Protein 4ID2 (pdb70)

Sequence (266 aa):
GLQRQTSKSETDFKFKGKDYHSLVVSRTPDDNLPHVTNELGDTYVDNKIVLHLTRGNETVLNKTFTKNDFSSVVDANFLSKSILEGIVYDKTTPQGIVYAASVCYPQTDLYPLSITITADGKSIQKVDILEEDYGLQRQTSKSETDFKFKGKDYHSLVSRTPDDNLPHVTNELGDTYVDNKIVLHLTRGNETVLNKTFTKNDFSSVVDANFLSKSILEGIVYDKTTPQGIVYAASVCYPQTDLYPLSITITADGKSIQKVDILEEDY

Solvent-accessible surface area: 14891 Å² total

Foldseek 3Di:
DEDEDKDKDWDWDAAPRFIKIKIKIKDFDQPDDWAADPVGHTYTAIWMWIFMAGPPGTQDTDIHWLVVCCVPDPPVVSRQWHWDDWAFDQADPQAGKIWTKIGHPPDPDMTWMDGAHSNGDDIGRDDDDDDDD/DAAADKDKDWDWDAAPRFIKIKIKIKHFDQPDDWAADPVGGTHGAIWMWIFMAGPPGTQDTDIHWLVVCCVPDPPVVSRQWHWDDWAFDQADPQAGKIWTWIARPPDPGITWIDGAHSNGDDIGRDDDDDDDD

Structure (mmCIF, N/CA/C/O backbone):
data_4ID2
#
_entry.id   4ID2
#
_cell.length_a   67.254
_cell.length_b   74.421
_cell.length_c   71.206
_cell.angle_alpha   90.000
_cell.angle_beta   117.310
_cell.angle_gamma   90.000
#
_symmetry.space_group_name_H-M   'C 1 2 1'
#
loop_
_entity.id
_entity.type
_entity.pdbx_description
1 polymer 'Uncharacterized protein'
2 non-polymer 'SULFATE ION'
3 non-polymer 1,2-ETHANEDIOL
4 water water
#
loop_
_atom_site.group_PDB
_atom_site.id
_atom_site.type_symbol
_atom_site.label_atom_id
_atom_site.label_alt_id
_atom_site.label_comp_id
_atom_site.label_asym_id
_atom_site.label_entity_id
_atom_site.label_seq_id
_atom_site.pdbx_PDB_ins_code
_atom_site.Cartn_x
_atom_site.Cartn_y
_atom_site.Cartn_z
_atom_site.occupancy
_atom_site.B_iso_or_equiv
_atom_site.auth_seq_id
_atom_site.auth_comp_id
_atom_site.auth_asym_id
_atom_site.auth_atom_id
_atom_site.pdbx_PDB_model_num
ATOM 1 N N . GLY A 1 25 ? 31.806 8.737 11.699 1.00 96.19 42 GLY A N 1
ATOM 2 C CA . GLY A 1 25 ? 31.606 7.781 12.779 1.00 94.96 42 GLY A CA 1
ATOM 3 C C . GLY A 1 25 ? 30.221 7.159 12.810 1.00 95.49 42 GLY A C 1
ATOM 4 O O . GLY A 1 25 ? 29.424 7.338 11.882 1.00 93.46 42 GLY A O 1
ATOM 5 N N . LEU A 1 26 ? 29.922 6.437 13.906 1.00 90.57 43 LEU A N 1
ATOM 6 C CA . LEU A 1 26 ? 28.649 5.739 14.110 1.00 86.86 43 LEU A CA 1
ATOM 7 C C . LEU A 1 26 ? 27.604 6.675 14.765 1.00 87.17 43 LEU A C 1
ATOM 8 O O . LEU A 1 26 ? 27.614 6.867 15.982 1.00 86.43 43 LEU A O 1
ATOM 13 N N . GLN A 1 27 ? 26.706 7.252 13.942 1.00 81.16 44 GLN A N 1
ATOM 14 C CA . GLN A 1 27 ? 25.674 8.194 14.403 1.00 77.78 44 GLN A CA 1
ATOM 15 C C . GLN A 1 27 ? 24.507 7.488 15.090 1.00 77.61 44 GLN A C 1
ATOM 16 O O . GLN A 1 27 ? 24.074 6.432 14.636 1.00 77.33 44 GLN A O 1
ATOM 22 N N . ARG A 1 28 ? 23.964 8.101 16.153 1.00 70.73 45 ARG A N 1
ATOM 23 C CA . ARG A 1 28 ? 22.800 7.563 16.855 1.00 67.04 45 ARG A CA 1
ATOM 24 C C . ARG A 1 28 ? 21.878 8.684 17.339 1.00 66.56 45 ARG A C 1
ATOM 25 O O . ARG A 1 28 ? 22.322 9.801 17.610 1.00 66.28 45 ARG A O 1
ATOM 41 N N . GLN A 1 30 ? 18.914 10.546 19.812 1.00 59.87 47 GLN A N 1
ATOM 42 C CA . GLN A 1 30 ? 18.707 10.769 21.247 1.00 59.90 47 GLN A CA 1
ATOM 43 C C . GLN A 1 30 ? 17.563 9.886 21.764 1.00 61.96 47 GLN A C 1
ATOM 44 O O . GLN A 1 30 ? 16.699 9.485 20.982 1.00 59.90 47 GLN A O 1
ATOM 46 N N . THR A 1 31 ? 17.554 9.586 23.070 1.00 59.21 48 THR A N 1
ATOM 47 C CA . THR A 1 31 ? 16.490 8.779 23.670 1.00 58.30 48 THR A CA 1
ATOM 48 C C . THR A 1 31 ? 15.237 9.632 23.924 1.00 63.09 48 THR A C 1
ATOM 49 O O . THR A 1 31 ? 15.253 10.443 24.854 1.00 65.79 48 THR A O 1
ATOM 53 N N . SER A 1 32 ? 14.163 9.462 23.126 1.00 55.79 49 SER A N 1
ATOM 54 C CA . SER A 1 32 ? 12.904 10.193 23.355 1.00 53.39 49 SER A CA 1
ATOM 55 C C . SER A 1 32 ? 11.978 9.337 24.197 1.00 55.41 49 SER A C 1
ATOM 56 O O . SER A 1 32 ? 11.992 8.114 24.079 1.00 56.74 49 SER A O 1
ATOM 59 N N . LYS A 1 33 ? 11.170 9.978 25.040 1.00 49.67 50 LYS A N 1
ATOM 60 C CA . LYS A 1 33 ? 10.254 9.292 25.943 1.00 48.17 50 LYS A CA 1
ATOM 61 C C . LYS A 1 33 ? 9.020 10.164 26.203 1.00 49.22 50 LYS A C 1
ATOM 62 O O . LYS A 1 33 ? 9.153 11.384 26.269 1.00 49.49 50 LYS A O 1
ATOM 68 N N . SER A 1 34 ? 7.834 9.555 26.339 1.00 42.29 51 SER A N 1
ATOM 69 C CA . SER A 1 34 ? 6.621 10.308 26.679 1.00 41.16 51 SER A CA 1
ATOM 70 C C . SER A 1 34 ? 5.565 9.393 27.278 1.00 43.67 51 SER A C 1
ATOM 71 O O . SER A 1 34 ? 5.522 8.204 26.970 1.00 42.44 51 SER A O 1
ATOM 74 N N . GLU A 1 35 ? 4.757 9.961 28.174 1.00 40.57 52 GLU A N 1
ATOM 75 C CA . GLU A 1 35 ? 3.684 9.284 28.901 1.00 40.79 52 GLU A CA 1
ATOM 76 C C . GLU A 1 35 ? 2.383 9.998 28.540 1.00 42.41 52 GLU A C 1
ATOM 77 O O . GLU A 1 35 ? 2.326 11.216 28.667 1.00 41.79 52 GLU A O 1
ATOM 83 N N . THR A 1 36 ? 1.357 9.259 28.086 1.00 38.04 53 THR A N 1
ATOM 84 C CA . THR A 1 36 ? 0.072 9.836 27.690 1.00 38.13 53 THR A CA 1
ATOM 85 C C . THR A 1 36 ? -1.074 9.194 28.456 1.00 43.37 53 THR A C 1
ATOM 86 O O . THR A 1 36 ? -1.161 7.969 28.517 1.00 44.21 53 THR A O 1
ATOM 90 N N . ASP A 1 37 ? -1.961 10.022 29.004 1.00 40.16 54 ASP A N 1
ATOM 91 C CA . ASP A 1 37 ? -3.150 9.590 29.722 1.00 41.93 54 ASP A CA 1
ATOM 92 C C . ASP A 1 37 ? -4.374 9.963 28.900 1.00 45.42 54 ASP A C 1
ATOM 93 O O . ASP A 1 37 ? -4.489 11.107 28.448 1.00 43.85 54 ASP A O 1
ATOM 98 N N . PHE A 1 38 ? -5.272 8.996 28.684 1.00 41.55 55 PHE A N 1
ATOM 99 C CA . PHE A 1 38 ? -6.492 9.213 27.918 1.00 41.20 55 PHE A CA 1
ATOM 100 C C . PHE A 1 38 ? -7.562 8.214 28.334 1.00 47.93 55 PHE A C 1
ATOM 101 O O . PHE A 1 38 ? -7.264 7.237 29.027 1.00 48.21 55 PHE A O 1
ATOM 109 N N . LYS A 1 39 ? -8.798 8.455 27.893 1.00 45.99 56 LYS A N 1
ATOM 110 C CA . LYS A 1 39 ? -9.939 7.581 28.159 1.00 47.93 56 LYS A CA 1
ATOM 111 C C . LYS A 1 39 ? -10.340 6.864 26.881 1.00 52.61 56 LYS A C 1
ATOM 112 O O . LYS A 1 39 ? -10.260 7.448 25.799 1.00 52.08 56 LYS A O 1
ATOM 118 N N . PHE A 1 40 ? -10.763 5.607 26.997 1.00 50.30 57 PHE A N 1
ATOM 119 C CA . PHE A 1 40 ? -11.263 4.832 25.861 1.00 50.55 57 PHE A CA 1
ATOM 120 C C . PHE A 1 40 ? -12.391 3.933 26.356 1.00 56.98 57 PHE A C 1
ATOM 121 O O . PHE A 1 40 ? -12.202 3.193 27.325 1.00 57.20 57 PHE A O 1
ATOM 129 N N . LYS A 1 41 ? -13.590 4.066 25.749 1.00 54.85 58 LYS A N 1
ATOM 130 C CA . LYS A 1 41 ? -14.796 3.344 26.161 1.00 57.10 58 LYS A CA 1
ATOM 131 C C . LYS A 1 41 ? -15.066 3.595 27.666 1.00 63.88 58 LYS A C 1
ATOM 132 O O . LYS A 1 41 ? -15.483 2.692 28.393 1.00 65.76 58 LYS A O 1
ATOM 138 N N . GLY A 1 42 ? -14.802 4.827 28.107 1.00 60.45 59 GLY A N 1
ATOM 139 C CA . GLY A 1 42 ? -15.013 5.250 29.484 1.00 61.95 59 GLY A CA 1
ATOM 140 C C . GLY A 1 42 ? -14.028 4.770 30.536 1.00 65.61 59 GLY A C 1
ATOM 141 O O . GLY A 1 42 ? -14.242 5.045 31.720 1.00 66.95 59 GLY A O 1
ATOM 142 N N . LYS A 1 43 ? -12.941 4.070 30.144 1.00 60.25 60 LYS A N 1
ATOM 143 C CA . LYS A 1 43 ? -11.926 3.588 31.088 1.00 59.68 60 LYS A CA 1
ATOM 144 C C . LYS A 1 43 ? -10.631 4.373 30.890 1.00 59.33 60 LYS A C 1
ATOM 145 O O . LYS A 1 43 ? -10.295 4.700 29.759 1.00 56.37 60 LYS A O 1
ATOM 151 N N . ASP A 1 44 ? -9.917 4.680 31.987 1.00 55.71 61 ASP A N 1
ATOM 152 C CA . ASP A 1 44 ? -8.660 5.439 31.964 1.00 53.45 61 ASP A CA 1
ATOM 153 C C . ASP A 1 44 ? -7.464 4.569 31.566 1.00 55.18 61 ASP A C 1
ATOM 154 O O . ASP A 1 44 ? -7.251 3.514 32.172 1.00 55.78 61 ASP A O 1
ATOM 159 N N . TYR A 1 45 ? -6.669 5.024 30.577 1.00 48.59 62 TYR A N 1
ATOM 160 C CA . TYR A 1 45 ? -5.460 4.333 30.106 1.00 46.27 62 TYR A CA 1
ATOM 161 C C . TYR A 1 45 ? -4.228 5.178 30.344 1.00 50.26 62 TYR A C 1
ATOM 162 O O . TYR A 1 45 ? -4.319 6.396 30.273 1.00 49.68 62 TYR A O 1
ATOM 171 N N . HIS A 1 46 ? -3.077 4.535 30.566 1.00 47.64 63 HIS A N 1
ATOM 172 C CA . HIS A 1 46 ? -1.763 5.179 30.694 1.00 47.58 63 HIS A CA 1
ATOM 173 C C . HIS A 1 46 ? -0.885 4.569 29.621 1.00 47.06 63 HIS A C 1
ATOM 174 O O . HIS A 1 46 ? -0.824 3.347 29.535 1.00 46.03 63 HIS A O 1
ATOM 181 N N . SER A 1 47 ? -0.256 5.387 28.770 1.00 41.08 64 SER A N 1
ATOM 182 C CA . SER A 1 47 ? 0.574 4.888 27.678 1.00 38.97 64 SER A CA 1
ATOM 183 C C . SER A 1 47 ? 1.971 5.442 27.789 1.00 43.60 64 SER A C 1
ATOM 184 O O . SER A 1 47 ? 2.144 6.649 27.664 1.00 44.18 64 SER A O 1
ATOM 187 N N . LEU A 1 48 ? 2.967 4.584 28.021 1.00 40.23 65 LEU A N 1
ATOM 188 C CA . LEU A 1 48 ? 4.364 5.005 28.102 1.00 40.30 65 LEU A CA 1
ATOM 189 C C . LEU A 1 48 ? 5.075 4.513 26.854 1.00 43.08 65 LEU A C 1
ATOM 190 O O . LEU A 1 48 ? 4.981 3.321 26.543 1.00 42.69 65 LEU A O 1
ATOM 195 N N . VAL A 1 49 ? 5.763 5.421 26.135 1.00 38.20 66 VAL A N 1
ATOM 196 C CA A VAL A 1 49 ? 6.518 5.071 24.935 0.50 37.10 66 VAL A CA 1
ATOM 197 C CA B VAL A 1 49 ? 6.518 5.085 24.924 0.50 37.00 66 VAL A CA 1
ATOM 198 C C . VAL A 1 49 ? 7.962 5.508 25.140 1.00 41.31 66 VAL A C 1
ATOM 199 O O . VAL A 1 49 ? 8.198 6.632 25.563 1.00 40.63 66 VAL A O 1
ATOM 206 N N . SER A 1 50 ? 8.927 4.607 24.875 1.00 38.99 67 SER A N 1
ATOM 207 C CA . SER A 1 50 ? 10.350 4.891 25.060 1.00 40.00 67 SER A CA 1
ATOM 208 C C . SER A 1 50 ? 11.148 4.478 23.852 1.00 44.18 67 SER A C 1
ATOM 209 O O . SER A 1 50 ? 11.202 3.288 23.552 1.00 43.68 67 SER A O 1
ATOM 212 N N . ARG A 1 51 ? 11.796 5.445 23.174 1.00 40.69 68 ARG A N 1
ATOM 213 C CA . ARG A 1 51 ? 12.663 5.151 22.041 1.00 40.19 68 ARG A CA 1
ATOM 214 C C . ARG A 1 51 ? 14.099 5.160 22.511 1.00 46.36 68 ARG A C 1
ATOM 215 O O . ARG A 1 51 ? 14.506 6.083 23.212 1.00 46.96 68 ARG A O 1
ATOM 223 N N . THR A 1 52 ? 14.858 4.126 22.161 1.00 44.28 69 THR A N 1
ATOM 224 C CA . THR A 1 52 ? 16.273 4.053 22.489 1.00 46.13 69 THR A CA 1
ATOM 225 C C . THR A 1 52 ? 17.009 3.460 21.308 1.00 52.29 69 THR A C 1
ATOM 226 O O . THR A 1 52 ? 16.415 2.678 20.553 1.00 50.88 69 THR A O 1
ATOM 230 N N . PRO A 1 53 ? 18.299 3.795 21.121 1.00 51.52 70 PRO A N 1
ATOM 231 C CA . PRO A 1 53 ? 19.056 3.145 20.046 1.00 52.82 70 PRO A CA 1
ATOM 232 C C . PRO A 1 53 ? 19.211 1.658 20.344 1.00 58.10 70 PRO A C 1
ATOM 233 O O . PRO A 1 53 ? 19.403 1.283 21.506 1.00 58.85 70 PRO A O 1
ATOM 237 N N . ASP A 1 54 ? 19.097 0.816 19.312 1.00 54.71 71 ASP A N 1
ATOM 238 C CA . ASP A 1 54 ? 19.272 -0.620 19.459 1.00 56.02 71 ASP A CA 1
ATOM 239 C C . ASP A 1 54 ? 20.520 -1.014 18.676 1.00 61.40 71 ASP A C 1
ATOM 240 O O . ASP A 1 54 ? 20.517 -1.046 17.442 1.00 59.45 71 ASP A O 1
ATOM 245 N N . ASP A 1 55 ? 21.601 -1.295 19.415 1.00 61.78 72 ASP A N 1
ATOM 246 C CA . ASP A 1 55 ? 22.890 -1.683 18.836 1.00 64.55 72 ASP A CA 1
ATOM 247 C C . ASP A 1 55 ? 22.854 -3.096 18.227 1.00 67.24 72 ASP A C 1
ATOM 248 O O . ASP A 1 55 ? 23.719 -3.421 17.417 1.00 68.69 72 ASP A O 1
ATOM 253 N N . ASN A 1 56 ? 21.858 -3.923 18.600 1.00 61.83 73 ASN A N 1
ATOM 254 C CA . ASN A 1 56 ? 21.718 -5.290 18.091 1.00 62.57 73 ASN A CA 1
ATOM 255 C C . ASN A 1 56 ? 21.045 -5.330 16.714 1.00 63.90 73 ASN A C 1
ATOM 256 O O . ASN A 1 56 ? 21.160 -6.341 16.027 1.00 64.92 73 ASN A O 1
ATOM 261 N N . LEU A 1 57 ? 20.368 -4.250 16.299 1.00 57.68 74 LEU A N 1
ATOM 262 C CA . LEU A 1 57 ? 19.719 -4.199 14.984 1.00 57.00 74 LEU A CA 1
ATOM 263 C C . LEU A 1 57 ? 20.727 -3.898 13.871 1.00 62.54 74 LEU A C 1
ATOM 264 O O . LEU A 1 57 ? 21.752 -3.261 14.141 1.00 62.95 74 LEU A O 1
ATOM 269 N N . PRO A 1 58 ? 20.429 -4.267 12.602 1.00 59.66 75 PRO A N 1
ATOM 270 C CA . PRO A 1 58 ? 21.354 -3.909 11.509 1.00 62.00 75 PRO A CA 1
ATOM 271 C C . PRO A 1 58 ? 21.447 -2.393 11.320 1.00 66.12 75 PRO A C 1
ATOM 272 O O . PRO A 1 58 ? 20.437 -1.690 11.423 1.00 62.98 75 PRO A O 1
ATOM 276 N N . HIS A 1 59 ? 22.658 -1.892 11.054 1.00 65.74 76 HIS A N 1
ATOM 277 C CA . HIS A 1 59 ? 22.871 -0.465 10.840 1.00 65.59 76 HIS A CA 1
ATOM 278 C C . HIS A 1 59 ? 22.309 -0.054 9.489 1.00 70.77 76 HIS A C 1
ATOM 279 O O . HIS A 1 59 ? 22.169 -0.887 8.589 1.00 71.41 76 HIS A O 1
ATOM 286 N N . VAL A 1 60 ? 22.008 1.241 9.352 1.00 67.68 77 VAL A N 1
ATOM 287 C CA . VAL A 1 60 ? 21.470 1.836 8.132 1.00 67.73 77 VAL A CA 1
ATOM 288 C C . VAL A 1 60 ? 22.522 2.779 7.569 1.00 75.35 77 VAL A C 1
ATOM 289 O O . VAL A 1 60 ? 22.952 3.695 8.266 1.00 73.46 77 VAL A O 1
ATOM 293 N N . THR A 1 61 ? 22.954 2.535 6.325 1.00 77.42 78 THR A N 1
ATOM 294 C CA . THR A 1 61 ? 23.966 3.345 5.652 1.00 81.25 78 THR A CA 1
ATOM 295 C C . THR A 1 61 ? 23.254 4.133 4.535 1.00 87.79 78 THR A C 1
ATOM 296 O O . THR A 1 61 ? 22.495 3.551 3.757 1.00 87.69 78 THR A O 1
ATOM 300 N N . ASN A 1 62 ? 23.452 5.465 4.505 1.00 85.85 79 ASN A N 1
ATOM 301 C CA . ASN A 1 62 ? 22.827 6.344 3.506 1.00 86.10 79 ASN A CA 1
ATOM 302 C C . ASN A 1 62 ? 23.735 6.467 2.261 1.00 94.64 79 ASN A C 1
ATOM 303 O O . ASN A 1 62 ? 24.793 5.832 2.206 1.00 96.62 79 ASN A O 1
ATOM 308 N N . GLU A 1 63 ? 23.301 7.254 1.255 1.00 92.42 80 GLU A N 1
ATOM 309 C CA . GLU A 1 63 ? 24.064 7.457 0.012 1.00 96.19 80 GLU A CA 1
ATOM 310 C C . GLU A 1 63 ? 25.411 8.154 0.276 1.00 102.83 80 GLU A C 1
ATOM 311 O O . G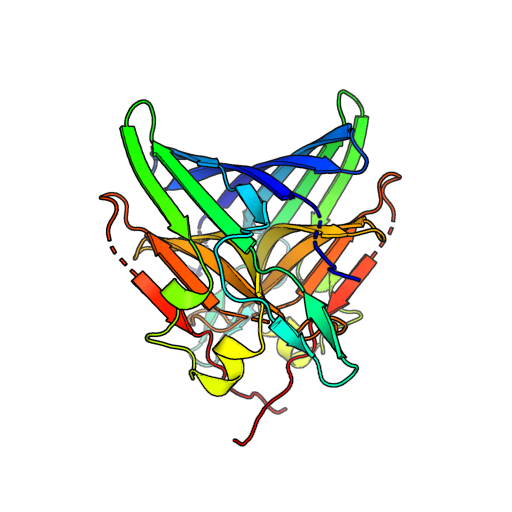LU A 1 63 ? 26.394 7.839 -0.395 1.00 106.24 80 GLU A O 1
ATOM 313 N N . LEU A 1 64 ? 25.456 9.084 1.255 1.00 97.47 81 LEU A N 1
ATOM 314 C CA . LEU A 1 64 ? 26.681 9.821 1.611 1.00 99.24 81 LEU A CA 1
ATOM 315 C C . LEU A 1 64 ? 27.781 8.913 2.205 1.00 103.83 81 LEU A C 1
ATOM 316 O O . LEU A 1 64 ? 28.964 9.194 2.007 1.00 106.57 81 LEU A O 1
ATOM 318 N N . GLY A 1 65 ? 27.385 7.856 2.919 1.00 97.55 82 GLY A N 1
ATOM 319 C CA . GLY A 1 65 ? 28.304 6.914 3.552 1.00 98.30 82 GLY A CA 1
ATOM 320 C C . GLY A 1 65 ? 28.276 6.912 5.072 1.00 98.36 82 GLY A C 1
ATOM 321 O O . GLY A 1 65 ? 29.008 6.132 5.687 1.00 99.07 82 GLY A O 1
ATOM 322 N N . ASP A 1 66 ? 27.440 7.776 5.700 1.00 90.56 83 ASP A N 1
ATOM 323 C CA . ASP A 1 66 ? 27.325 7.840 7.162 1.00 87.74 83 ASP A CA 1
ATOM 324 C C . ASP A 1 66 ? 26.460 6.687 7.668 1.00 86.93 83 ASP A C 1
ATOM 325 O O . ASP A 1 66 ? 25.329 6.533 7.207 1.00 84.81 83 ASP A O 1
ATOM 330 N N . THR A 1 67 ? 26.979 5.886 8.614 1.00 81.84 84 THR A N 1
ATOM 331 C CA . THR A 1 67 ? 26.250 4.749 9.176 1.00 78.90 84 THR A CA 1
ATOM 332 C C . THR A 1 67 ? 25.450 5.190 10.409 1.00 76.73 84 THR A C 1
ATOM 333 O O . THR A 1 67 ? 26.001 5.831 11.302 1.00 76.51 84 THR A O 1
ATOM 337 N N . TYR A 1 68 ? 24.157 4.837 10.451 1.00 68.37 85 TYR A N 1
ATOM 338 C CA . TYR A 1 68 ? 23.254 5.172 11.551 1.00 64.43 85 TYR A CA 1
ATOM 339 C C . TYR A 1 68 ? 22.782 3.909 12.270 1.00 65.94 85 TYR A C 1
ATOM 340 O O . TYR A 1 68 ? 22.441 2.930 11.605 1.00 65.64 85 TYR A O 1
ATOM 349 N N . VAL A 1 69 ? 22.746 3.927 13.618 1.00 60.42 86 VAL A N 1
ATOM 350 C CA . VAL A 1 69 ? 22.221 2.800 14.397 1.00 58.89 86 VAL A CA 1
ATOM 351 C C . VAL A 1 69 ? 20.691 2.973 14.458 1.00 57.64 86 VAL A C 1
ATOM 352 O O . VAL A 1 69 ? 20.195 4.096 14.629 1.00 55.22 86 VAL A O 1
ATOM 356 N N . ASP A 1 70 ? 19.951 1.874 14.270 1.00 51.40 87 ASP A N 1
ATOM 357 C CA . ASP A 1 70 ? 18.489 1.900 14.270 1.00 47.33 87 ASP A CA 1
ATOM 358 C C . ASP A 1 70 ? 17.956 1.902 15.715 1.00 48.69 87 ASP A C 1
ATOM 359 O O . ASP A 1 70 ? 18.717 1.655 16.657 1.00 48.78 87 ASP A O 1
ATOM 364 N N . ASN A 1 71 ? 16.654 2.193 15.888 1.00 42.15 88 ASN A N 1
ATOM 365 C CA . ASN A 1 71 ? 16.036 2.266 17.209 1.00 40.63 88 ASN A CA 1
ATOM 366 C C . ASN A 1 71 ? 15.004 1.186 17.461 1.00 42.34 88 ASN A C 1
ATOM 367 O O . ASN A 1 71 ? 14.436 0.619 16.528 1.00 41.76 88 ASN A O 1
ATOM 372 N N . LYS A 1 72 ? 14.728 0.961 18.751 1.00 37.88 89 LYS A N 1
ATOM 373 C CA . LYS A 1 72 ? 13.639 0.122 19.235 1.00 37.15 89 LYS A CA 1
ATOM 374 C C . LYS A 1 72 ? 12.702 1.052 19.992 1.00 42.40 89 LYS A C 1
ATOM 375 O O . LYS A 1 72 ? 13.172 2.048 20.548 1.00 41.03 89 LYS A O 1
ATOM 381 N N . ILE A 1 73 ? 11.394 0.759 20.008 1.00 39.28 90 ILE A N 1
ATOM 382 C CA . ILE A 1 73 ? 10.435 1.572 20.742 1.00 38.32 90 ILE A CA 1
ATOM 383 C C . ILE A 1 73 ? 9.623 0.662 21.642 1.00 41.54 90 ILE A C 1
ATOM 384 O O . ILE A 1 73 ? 8.897 -0.182 21.134 1.00 40.47 90 ILE A O 1
ATOM 389 N N . VAL A 1 74 ? 9.719 0.838 22.967 1.00 39.02 91 VAL A N 1
ATOM 390 C CA . VAL A 1 74 ? 8.923 0.054 23.906 1.00 39.15 91 VAL A CA 1
ATOM 391 C C . VAL A 1 74 ? 7.622 0.815 24.142 1.00 44.44 91 VAL A C 1
ATOM 392 O O . VAL A 1 74 ? 7.673 1.952 24.597 1.00 43.18 91 VAL A O 1
ATOM 396 N N . LEU A 1 75 ? 6.473 0.199 23.831 1.00 41.65 92 LEU A N 1
ATOM 397 C CA . LEU A 1 75 ? 5.154 0.778 24.063 1.00 40.81 92 LEU A CA 1
ATOM 398 C C . LEU A 1 75 ? 4.512 -0.012 25.197 1.00 43.41 92 LEU A C 1
ATOM 399 O O . LEU A 1 75 ? 4.254 -1.196 25.029 1.00 42.49 92 LEU A O 1
ATOM 404 N N . HIS A 1 76 ? 4.332 0.618 26.376 1.00 40.71 93 HIS A N 1
ATOM 405 C CA . HIS A 1 76 ? 3.697 -0.007 27.540 1.00 41.23 93 HIS A CA 1
ATOM 406 C C . HIS A 1 76 ? 2.340 0.662 27.791 1.00 42.29 93 HIS A C 1
ATOM 407 O O . HIS A 1 76 ? 2.279 1.783 28.298 1.00 41.72 93 HIS A O 1
ATOM 414 N N . LEU A 1 77 ? 1.259 -0.023 27.406 1.00 37.46 94 LEU A N 1
ATOM 415 C CA . LEU A 1 77 ? -0.112 0.460 27.572 1.00 36.85 94 LEU A CA 1
ATOM 416 C C . LEU A 1 77 ? -0.762 -0.235 28.761 1.00 40.98 94 LEU A C 1
ATOM 417 O O . LEU A 1 77 ? -0.788 -1.460 28.790 1.00 39.77 94 LEU A O 1
ATOM 422 N N . THR A 1 78 ? -1.305 0.533 29.725 1.00 39.24 95 THR A N 1
ATOM 423 C CA . THR A 1 78 ? -1.954 -0.044 30.906 1.00 41.31 95 THR A CA 1
ATOM 424 C C . THR A 1 78 ? -3.331 0.562 31.124 1.00 46.02 95 THR A C 1
ATOM 425 O O . THR A 1 78 ? -3.592 1.669 30.677 1.00 45.04 95 THR A O 1
ATOM 429 N N . ARG A 1 79 ? -4.212 -0.185 31.801 1.00 43.90 96 ARG A N 1
ATOM 430 C CA . ARG A 1 79 ? -5.559 0.248 32.172 1.00 44.94 96 ARG A CA 1
ATOM 431 C C . ARG A 1 79 ? -5.717 -0.146 33.630 1.00 52.93 96 ARG A C 1
ATOM 432 O O . ARG A 1 79 ? -6.016 -1.306 33.922 1.00 54.78 96 ARG A O 1
ATOM 440 N N . GLY A 1 80 ? -5.401 0.781 34.531 1.00 50.24 97 GLY A N 1
ATOM 441 C CA . GLY A 1 80 ? -5.398 0.512 35.961 1.00 52.69 97 GLY A CA 1
ATOM 442 C C . GLY A 1 80 ? -4.218 -0.382 36.299 1.00 57.16 97 GLY A C 1
ATOM 443 O O . GLY A 1 80 ? -3.106 -0.139 35.826 1.00 55.86 97 GLY A O 1
ATOM 444 N N . ASN A 1 81 ? -4.454 -1.457 37.053 1.00 56.23 98 ASN A N 1
ATOM 445 C CA . ASN A 1 81 ? -3.399 -2.416 37.395 1.00 56.89 98 ASN A CA 1
ATOM 446 C C . ASN A 1 81 ? -3.050 -3.350 36.218 1.00 59.86 98 ASN A C 1
ATOM 447 O O . ASN A 1 81 ? -1.991 -3.979 36.254 1.00 59.65 98 ASN A O 1
ATOM 452 N N . GLU A 1 82 ? -3.933 -3.466 35.200 1.00 54.96 99 GLU A N 1
ATOM 453 C CA . GLU A 1 82 ? -3.721 -4.376 34.073 1.00 53.29 99 GLU A CA 1
ATOM 454 C C . GLU A 1 82 ? -2.842 -3.787 32.997 1.00 53.04 99 GLU A C 1
ATOM 455 O O . GLU A 1 82 ? -2.953 -2.603 32.698 1.00 51.25 99 GLU A O 1
ATOM 461 N N . THR A 1 83 ? -2.027 -4.633 32.355 1.00 48.72 100 THR A N 1
ATOM 462 C CA . THR A 1 83 ? -1.193 -4.232 31.225 1.00 45.99 100 THR A CA 1
ATOM 463 C C . THR A 1 83 ? -1.890 -4.762 29.970 1.00 49.02 100 THR A C 1
ATOM 464 O O . THR A 1 83 ? -1.994 -5.974 29.785 1.00 48.53 100 THR A O 1
ATOM 468 N N . VAL A 1 84 ? -2.396 -3.853 29.132 1.00 44.82 101 VAL A N 1
ATOM 469 C CA . VAL A 1 84 ? -3.106 -4.206 27.900 1.00 44.48 101 VAL A CA 1
ATOM 470 C C . VAL A 1 84 ? -2.089 -4.660 26.850 1.00 47.60 101 VAL A C 1
ATOM 471 O O . VAL A 1 84 ? -2.323 -5.654 26.161 1.00 47.34 101 VAL A O 1
ATOM 475 N N . LEU A 1 85 ? -0.963 -3.948 26.748 1.00 44.06 102 LEU A N 1
ATOM 476 C CA . LEU A 1 85 ? 0.097 -4.277 25.802 1.00 44.00 102 LEU A CA 1
ATOM 477 C C . LEU A 1 85 ? 1.455 -3.789 26.300 1.00 46.24 102 LEU A C 1
ATOM 478 O O . LEU A 1 85 ? 1.558 -2.666 26.782 1.00 46.22 102 LEU A O 1
ATOM 483 N N . ASN A 1 86 ? 2.486 -4.627 26.170 1.00 42.72 103 ASN A N 1
ATOM 484 C CA . ASN A 1 86 ? 3.865 -4.298 26.520 1.00 43.07 103 ASN A CA 1
ATOM 485 C C . ASN A 1 86 ? 4.755 -4.909 25.446 1.00 48.92 103 ASN A C 1
ATOM 486 O O . ASN A 1 86 ? 5.196 -6.047 25.586 1.00 50.54 103 ASN A O 1
ATOM 491 N N . LYS A 1 87 ? 4.948 -4.182 24.334 1.00 44.88 104 LYS A N 1
ATOM 492 C CA . LYS A 1 87 ? 5.710 -4.674 23.187 1.00 44.51 104 LYS A CA 1
ATOM 493 C C . LYS A 1 87 ? 6.925 -3.823 22.864 1.00 45.77 104 LYS A C 1
ATOM 494 O O . LYS A 1 87 ? 6.843 -2.599 22.906 1.00 43.27 104 LYS A O 1
ATOM 500 N N . THR A 1 88 ? 8.026 -4.480 22.465 1.00 42.25 105 THR A N 1
ATOM 501 C CA . THR A 1 88 ? 9.213 -3.818 21.948 1.00 41.82 105 THR A CA 1
ATOM 502 C C . THR A 1 88 ? 9.015 -3.752 20.442 1.00 45.76 105 THR A C 1
ATOM 503 O O . THR A 1 88 ? 8.888 -4.794 19.796 1.00 46.06 105 THR A O 1
ATOM 507 N N . PHE A 1 89 ? 8.935 -2.539 19.893 1.00 41.69 106 PHE A N 1
ATOM 508 C CA . PHE A 1 89 ? 8.742 -2.335 18.465 1.00 41.16 106 PHE A CA 1
ATOM 509 C C . PHE A 1 89 ? 10.049 -2.036 17.748 1.00 46.89 106 PHE A C 1
ATOM 510 O O . PHE A 1 89 ? 10.913 -1.355 18.292 1.00 47.08 106 PHE A O 1
ATOM 518 N N . THR A 1 90 ? 10.155 -2.496 16.501 1.00 44.36 107 THR A N 1
ATOM 519 C CA . THR A 1 90 ? 11.252 -2.179 15.578 1.00 44.55 107 THR A CA 1
ATOM 520 C C . THR A 1 90 ? 10.616 -1.944 14.216 1.00 46.78 107 THR A C 1
ATOM 521 O O . THR A 1 90 ? 9.463 -2.324 14.017 1.00 44.59 107 THR A O 1
ATOM 525 N N . LYS A 1 91 ? 11.352 -1.363 13.265 1.00 44.43 108 LYS A N 1
ATOM 526 C CA . LYS A 1 91 ? 10.816 -1.151 11.913 1.00 44.71 108 LYS A CA 1
ATOM 527 C C . LYS A 1 91 ? 10.369 -2.489 11.258 1.00 50.15 108 LYS A C 1
ATOM 528 O O . LYS A 1 91 ? 9.463 -2.483 10.427 1.00 49.93 108 LYS A O 1
ATOM 534 N N . ASN A 1 92 ? 10.951 -3.630 11.685 1.00 48.00 109 ASN A N 1
ATOM 535 C CA . ASN A 1 92 ? 10.615 -4.955 11.152 1.00 49.18 109 ASN A CA 1
ATOM 536 C C . ASN A 1 92 ? 9.180 -5.383 11.506 1.00 52.11 109 ASN A C 1
ATOM 537 O O . ASN A 1 92 ? 8.619 -6.202 10.783 1.00 52.37 109 ASN A O 1
ATOM 542 N N . ASP A 1 93 ? 8.551 -4.773 12.537 1.00 48.28 110 ASP A N 1
ATOM 543 C CA . ASP A 1 93 ? 7.135 -5.023 12.865 1.00 47.99 110 ASP A CA 1
ATOM 544 C C . ASP A 1 93 ? 6.182 -4.532 11.764 1.00 51.16 110 ASP A C 1
ATOM 545 O O . ASP A 1 93 ? 5.006 -4.882 11.797 1.00 51.19 110 ASP A O 1
ATOM 550 N N . PHE A 1 94 ? 6.674 -3.699 10.826 1.00 48.14 111 PHE A N 1
ATOM 551 C CA . PHE A 1 94 ? 5.913 -3.162 9.703 1.00 48.11 111 PHE A CA 1
ATOM 552 C C . PHE A 1 94 ? 6.326 -3.830 8.374 1.00 53.54 111 PHE A C 1
ATOM 553 O O . PHE A 1 94 ? 5.955 -3.336 7.316 1.00 53.47 111 PHE A O 1
ATOM 561 N N . SER A 1 95 ? 7.057 -4.966 8.423 1.00 53.15 112 SER A N 1
ATOM 562 C CA . SER A 1 95 ? 7.510 -5.691 7.229 1.00 55.68 112 SER A CA 1
ATOM 563 C C . SER A 1 95 ? 6.342 -6.226 6.387 1.00 62.38 112 SER A C 1
ATOM 564 O O . SER A 1 95 ? 6.506 -6.399 5.179 1.00 64.25 112 SER A O 1
ATOM 567 N N . SER A 1 96 ? 5.178 -6.478 7.009 1.00 58.74 113 SER A N 1
ATOM 568 C CA . SER A 1 96 ? 3.996 -6.963 6.301 1.00 60.29 113 SER A CA 1
ATOM 569 C C . SER A 1 96 ? 3.331 -5.877 5.435 1.00 64.45 113 SER A C 1
ATOM 570 O O . SER A 1 96 ? 2.573 -6.241 4.541 1.00 66.11 113 SER A O 1
ATOM 573 N N . VAL A 1 97 ? 3.576 -4.570 5.696 1.00 59.36 114 VAL A N 1
ATOM 574 C CA . VAL A 1 97 ? 2.936 -3.485 4.931 1.00 59.03 114 VAL A CA 1
ATOM 575 C C . VAL A 1 97 ? 3.947 -2.448 4.346 1.00 62.57 114 VAL A C 1
ATOM 576 O O . VAL A 1 97 ? 3.500 -1.433 3.823 1.00 62.22 114 VAL A O 1
ATOM 580 N N . VAL A 1 98 ? 5.274 -2.703 4.401 1.00 59.56 115 VAL A N 1
ATOM 581 C CA . VAL A 1 98 ? 6.302 -1.807 3.840 1.00 59.69 115 VAL A CA 1
ATOM 582 C C . VAL A 1 98 ? 7.291 -2.667 3.058 1.00 67.43 115 VAL A C 1
ATOM 583 O O . VAL A 1 98 ? 7.733 -3.694 3.578 1.00 67.29 115 VAL A O 1
ATOM 587 N N . ASP A 1 99 ? 7.639 -2.265 1.819 1.00 67.40 116 ASP A N 1
ATOM 588 C CA . ASP A 1 99 ? 8.560 -3.059 0.991 1.00 70.82 116 ASP A CA 1
ATOM 589 C C . ASP A 1 99 ? 9.971 -3.074 1.598 1.00 74.95 116 ASP A C 1
ATOM 590 O O . ASP A 1 99 ? 10.424 -2.063 2.131 1.00 73.30 116 ASP A O 1
ATOM 595 N N . ALA A 1 100 ? 10.633 -4.243 1.554 1.00 73.70 117 ALA A N 1
ATOM 596 C CA . ALA A 1 100 ? 11.961 -4.472 2.139 1.00 74.07 117 ALA A CA 1
ATOM 597 C C . ALA A 1 100 ? 13.017 -3.454 1.702 1.00 78.80 117 ALA A C 1
ATOM 598 O O . ALA A 1 100 ? 13.875 -3.104 2.513 1.00 77.73 117 ALA A O 1
ATOM 600 N N . ASN A 1 101 ? 12.965 -2.987 0.436 1.00 77.21 118 ASN A N 1
ATOM 601 C CA . ASN A 1 101 ? 13.939 -2.014 -0.085 1.00 78.02 118 ASN A CA 1
ATOM 602 C C . ASN A 1 101 ? 13.885 -0.717 0.727 1.00 78.44 118 ASN A C 1
ATOM 603 O O . ASN A 1 101 ? 14.907 -0.308 1.283 1.00 77.95 118 ASN A O 1
ATOM 605 N N . PHE A 1 102 ? 12.680 -0.126 0.854 1.00 71.78 119 PHE A N 1
ATOM 606 C CA . PHE A 1 102 ? 12.472 1.108 1.615 1.00 68.43 119 PHE A CA 1
ATOM 607 C C . PHE A 1 102 ? 12.682 0.883 3.113 1.00 69.39 119 PHE A C 1
ATOM 608 O O . PHE A 1 102 ? 13.229 1.751 3.793 1.00 68.36 119 PHE A O 1
ATOM 610 N N . LEU A 1 103 ? 12.256 -0.280 3.623 1.00 64.22 120 LEU A N 1
ATOM 611 C CA . LEU A 1 103 ? 12.365 -0.591 5.046 1.00 61.96 120 LEU A CA 1
ATOM 612 C C . LEU A 1 103 ? 13.825 -0.765 5.483 1.00 66.76 120 LEU A C 1
ATOM 613 O O . LEU A 1 103 ? 14.195 -0.250 6.536 1.00 64.68 120 LEU A O 1
ATOM 618 N N . SER A 1 104 ? 14.663 -1.436 4.669 1.00 65.51 121 SER A N 1
ATOM 619 C CA . SER A 1 104 ? 16.083 -1.631 4.995 1.00 66.42 121 SER A CA 1
ATOM 620 C C . SER A 1 104 ? 16.855 -0.295 5.055 1.00 69.64 121 SER A C 1
ATOM 621 O O . SER A 1 104 ? 17.724 -0.144 5.910 1.00 69.18 121 SER A O 1
ATOM 624 N N . LYS A 1 105 ? 16.517 0.675 4.176 1.00 65.71 122 LYS A N 1
ATOM 625 C CA . LYS A 1 105 ? 17.178 1.989 4.133 1.00 65.30 122 LYS A CA 1
ATOM 626 C C . LYS A 1 105 ? 16.620 3.011 5.167 1.00 65.02 122 LYS A C 1
ATOM 627 O O . LYS A 1 105 ? 17.135 4.129 5.214 1.00 64.48 122 LYS A O 1
ATOM 633 N N . SER A 1 106 ? 15.594 2.659 5.982 1.00 58.67 123 SER A N 1
ATOM 634 C CA . SER A 1 106 ? 14.969 3.590 6.942 1.00 55.79 123 SER A CA 1
ATOM 635 C C . SER A 1 106 ? 15.251 3.226 8.407 1.00 58.48 123 SER A C 1
ATOM 636 O O . SER A 1 106 ? 15.710 2.123 8.674 1.00 58.73 123 SER A O 1
ATOM 639 N N . ILE A 1 107 ? 14.934 4.140 9.355 1.00 53.50 124 ILE A N 1
ATOM 640 C CA . ILE A 1 107 ? 15.099 3.882 10.794 1.00 52.60 124 ILE A CA 1
ATOM 641 C C . ILE A 1 107 ? 13.790 4.185 11.533 1.00 52.78 124 ILE A C 1
ATOM 642 O O . ILE A 1 107 ? 13.111 5.151 11.186 1.00 51.00 124 ILE A O 1
ATOM 647 N N . LEU A 1 108 ? 13.442 3.369 12.559 1.00 47.98 125 LEU A N 1
ATOM 648 C CA . LEU A 1 108 ? 12.231 3.595 13.348 1.00 45.57 125 LEU A CA 1
ATOM 649 C C . LEU A 1 108 ? 12.390 4.921 14.078 1.00 49.31 125 LEU A C 1
ATOM 650 O O . LEU A 1 108 ? 13.333 5.086 14.845 1.00 50.88 125 LEU A O 1
ATOM 655 N N . GLU A 1 109 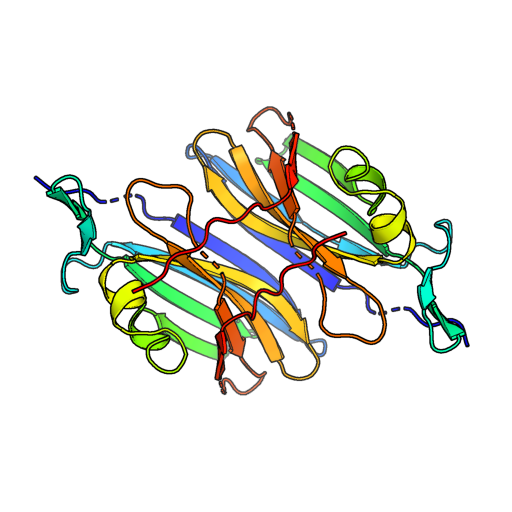? 11.517 5.879 13.788 1.00 45.14 126 GLU A N 1
ATOM 656 C CA . GLU A 1 109 ? 11.605 7.228 14.331 1.00 44.28 126 GLU A CA 1
ATOM 657 C C . GLU A 1 109 ? 10.730 7.427 15.546 1.00 44.97 126 GLU A C 1
ATOM 658 O O . GLU A 1 109 ? 11.158 8.098 16.477 1.00 44.77 126 GLU A O 1
ATOM 664 N N . GLY A 1 110 ? 9.483 6.987 15.484 1.00 39.80 127 GLY A N 1
ATOM 665 C CA . GLY A 1 110 ? 8.567 7.247 16.581 1.00 39.11 127 GLY A CA 1
ATOM 666 C C . GLY A 1 110 ? 7.245 6.517 16.507 1.00 42.12 127 GLY A C 1
ATOM 667 O O . GLY A 1 110 ? 6.818 6.084 15.434 1.00 39.82 127 GLY A O 1
ATOM 668 N N . ILE A 1 111 ? 6.613 6.355 17.682 1.00 38.80 128 ILE A N 1
ATOM 669 C CA . ILE A 1 111 ? 5.279 5.774 17.865 1.00 37.93 128 ILE A CA 1
ATOM 670 C C . ILE A 1 111 ? 4.599 6.721 18.847 1.00 43.65 128 ILE A C 1
ATOM 671 O O . ILE A 1 111 ? 5.139 6.967 19.929 1.00 44.53 128 ILE A O 1
ATOM 676 N N . VAL A 1 112 ? 3.474 7.308 18.429 1.00 39.49 129 VAL A N 1
ATOM 677 C CA . VAL A 1 112 ? 2.798 8.400 19.121 1.00 39.36 129 VAL A CA 1
ATOM 678 C C . VAL A 1 112 ? 1.308 8.133 19.312 1.00 41.31 129 VAL A C 1
ATOM 679 O O . VAL A 1 112 ? 0.643 7.904 18.310 1.00 40.78 129 VAL A O 1
ATOM 683 N N . TYR A 1 113 ? 0.749 8.294 20.545 1.00 37.85 130 TYR A N 1
ATOM 684 C CA . TYR A 1 113 ? -0.702 8.189 20.728 1.00 37.96 130 TYR A CA 1
ATOM 685 C C . TYR A 1 113 ? -1.356 9.198 19.787 1.00 43.28 130 TYR A C 1
ATOM 686 O O . TYR A 1 113 ? -0.949 10.363 19.782 1.00 42.41 130 TYR A O 1
ATOM 695 N N . ASP A 1 114 ? -2.317 8.753 18.972 1.00 41.08 131 ASP A N 1
ATOM 696 C CA . ASP A 1 114 ? -2.988 9.619 18.018 1.00 41.47 131 ASP A CA 1
ATOM 697 C C . ASP A 1 114 ? -4.427 9.864 18.447 1.00 46.36 131 ASP A C 1
ATOM 698 O O . ASP A 1 114 ? -4.784 10.998 18.735 1.00 47.04 131 ASP A O 1
ATOM 703 N N . LYS A 1 115 ? -5.252 8.821 18.479 1.00 43.05 132 LYS A N 1
ATOM 704 C CA . LYS A 1 115 ? -6.665 8.963 18.831 1.00 44.19 132 LYS A CA 1
ATOM 705 C C . LYS A 1 115 ? -7.277 7.622 19.192 1.00 48.57 132 LYS A C 1
ATOM 706 O O . LYS A 1 115 ? -6.610 6.591 19.092 1.00 46.84 132 LYS A O 1
ATOM 712 N N . THR A 1 116 ? -8.550 7.645 19.601 1.00 47.04 133 THR A N 1
ATOM 713 C CA . THR A 1 116 ? -9.349 6.453 19.871 1.00 48.29 133 THR A CA 1
ATOM 714 C C . THR A 1 116 ? -10.447 6.381 18.825 1.00 54.29 133 THR A C 1
ATOM 715 O O . THR A 1 116 ? -11.029 7.409 18.486 1.00 54.92 133 THR A O 1
ATOM 719 N N . THR A 1 117 ? -10.720 5.180 18.312 1.00 52.68 134 THR A N 1
ATOM 720 C CA . THR A 1 117 ? -11.758 4.933 17.306 1.00 54.69 134 THR A CA 1
ATOM 721 C C . THR A 1 117 ? -12.601 3.750 17.778 1.00 61.19 134 THR A C 1
ATOM 722 O O . THR A 1 117 ? -12.179 3.061 18.708 1.00 61.00 134 THR A O 1
ATOM 726 N N . PRO A 1 118 ? -13.746 3.434 17.136 1.00 60.01 135 PRO A N 1
ATOM 727 C CA . PRO A 1 118 ? -14.519 2.248 17.562 1.00 61.77 135 PRO A CA 1
ATOM 728 C C . PRO A 1 118 ? -13.709 0.945 17.467 1.00 66.00 135 PRO A C 1
ATOM 729 O O . PRO A 1 118 ? -13.951 0.023 18.245 1.00 65.88 135 PRO A O 1
ATOM 733 N N . GLN A 1 119 ? -12.734 0.882 16.531 1.00 62.40 136 GLN A N 1
ATOM 734 C CA . GLN A 1 119 ? -11.857 -0.279 16.371 1.00 62.09 136 GLN A CA 1
ATOM 735 C C . GLN A 1 119 ? -10.961 -0.423 17.598 1.00 63.83 136 GLN A C 1
ATOM 736 O O . GLN A 1 119 ? -10.965 -1.470 18.245 1.00 65.12 136 GLN A O 1
ATOM 742 N N . GLY A 1 120 ? -10.245 0.642 17.926 1.00 56.00 137 GLY A N 1
ATOM 743 C CA . GLY A 1 120 ? -9.358 0.647 19.079 1.00 53.46 137 GLY A CA 1
ATOM 744 C C . GLY A 1 120 ? -8.577 1.933 19.262 1.00 53.64 137 GLY A C 1
ATOM 745 O O . GLY A 1 120 ? -8.928 2.978 18.708 1.00 53.71 137 GLY A O 1
ATOM 746 N N . ILE A 1 121 ? -7.502 1.842 20.041 1.00 46.40 138 ILE A N 1
ATOM 747 C CA . ILE A 1 121 ? -6.596 2.941 20.346 1.00 43.88 138 ILE A CA 1
ATOM 748 C C . ILE A 1 121 ? -5.615 3.027 19.191 1.00 46.83 138 ILE A C 1
ATOM 749 O O . ILE A 1 121 ? -4.894 2.064 18.958 1.00 45.84 138 ILE A O 1
ATOM 754 N N . VAL A 1 122 ? -5.568 4.163 18.481 1.00 42.84 139 VAL A N 1
ATOM 755 C CA . VAL A 1 122 ? -4.704 4.330 17.315 1.00 41.25 139 VAL A CA 1
ATOM 756 C C . VAL A 1 122 ? -3.454 5.123 17.671 1.00 43.32 139 VAL A C 1
ATOM 757 O O . VAL A 1 122 ? -3.545 6.187 18.284 1.00 43.37 139 VAL A O 1
ATOM 761 N N . TYR A 1 123 ? -2.292 4.612 17.235 1.00 38.77 140 TYR A N 1
ATOM 762 C CA . TYR A 1 123 ? -0.991 5.254 17.396 1.00 37.25 140 TYR A CA 1
ATOM 763 C C . TYR A 1 123 ? -0.454 5.625 16.042 1.00 43.04 140 TYR A C 1
ATOM 764 O O . TYR A 1 123 ? -0.558 4.827 15.118 1.00 43.57 140 TYR A O 1
ATOM 773 N N . ALA A 1 124 ? 0.128 6.814 15.911 1.00 40.10 141 ALA A N 1
ATOM 774 C CA . ALA A 1 124 ? 0.776 7.212 14.672 1.00 40.52 141 ALA A CA 1
ATOM 775 C C . ALA A 1 124 ? 2.187 6.700 14.768 1.00 45.88 141 ALA A C 1
ATOM 776 O O . ALA A 1 124 ? 2.796 6.829 15.830 1.00 45.26 141 ALA A O 1
ATOM 778 N N . ALA A 1 125 ? 2.674 6.032 13.728 1.00 43.71 142 ALA A N 1
ATOM 779 C CA . ALA A 1 125 ? 4.023 5.470 13.712 1.00 43.22 142 ALA A CA 1
ATOM 780 C C . ALA A 1 125 ? 4.770 5.973 12.493 1.00 48.20 142 ALA A C 1
ATOM 781 O O . ALA A 1 125 ? 4.149 6.261 11.468 1.00 48.36 142 ALA A O 1
ATOM 783 N N . SER A 1 126 ? 6.091 6.109 12.599 1.00 44.38 143 SER A N 1
ATOM 784 C CA . SER A 1 126 ? 6.870 6.562 11.459 1.00 45.12 143 SER A CA 1
ATOM 785 C C . SER A 1 126 ? 8.271 5.968 11.424 1.00 50.11 143 SER A C 1
ATOM 786 O O . SER A 1 126 ? 8.902 5.776 12.463 1.00 49.14 143 SER A O 1
ATOM 789 N N . VAL A 1 127 ? 8.753 5.712 10.195 1.00 48.83 144 VAL A N 1
ATOM 790 C 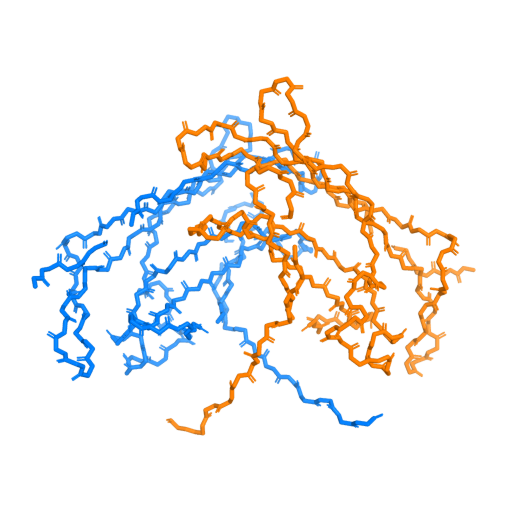CA . VAL A 1 127 ? 10.117 5.288 9.887 1.00 50.65 144 VAL A CA 1
ATOM 791 C C . VAL A 1 127 ? 10.674 6.418 9.012 1.00 58.22 144 VAL A C 1
ATOM 792 O O . VAL A 1 127 ? 9.945 6.934 8.164 1.00 57.69 144 VAL A O 1
ATOM 796 N N . CYS A 1 128 ? 11.912 6.856 9.258 1.00 57.57 145 CYS A N 1
ATOM 797 C CA . CYS A 1 128 ? 12.500 7.980 8.531 1.00 59.36 145 CYS A CA 1
ATOM 798 C C . CYS A 1 128 ? 13.801 7.578 7.846 1.00 66.42 145 CYS A C 1
ATOM 799 O O . CYS A 1 128 ? 14.424 6.585 8.217 1.00 66.07 145 CYS A O 1
ATOM 802 N N . TYR A 1 129 ? 14.215 8.383 6.860 1.00 65.90 146 TYR A N 1
ATOM 803 C CA . TYR A 1 129 ? 15.448 8.166 6.110 1.00 68.93 146 TYR A CA 1
ATOM 804 C C . TYR A 1 129 ? 16.519 9.072 6.690 1.00 74.54 146 TYR A C 1
ATOM 805 O O . TYR A 1 129 ? 16.337 10.290 6.677 1.00 73.30 146 TYR A O 1
ATOM 814 N N . PRO A 1 130 ? 17.615 8.513 7.254 1.00 73.66 147 PRO A N 1
ATOM 815 C CA . PRO A 1 130 ? 18.642 9.368 7.875 1.00 74.93 147 PRO A CA 1
ATOM 816 C C . PRO A 1 130 ? 19.186 10.487 6.977 1.00 81.92 147 PRO A C 1
ATOM 817 O O . PRO A 1 130 ? 19.258 10.328 5.755 1.00 82.71 147 PRO A O 1
ATOM 821 N N . GLN A 1 131 ? 19.573 11.624 7.612 1.00 79.39 148 GLN A N 1
ATOM 822 C CA . GLN A 1 131 ? 20.137 12.828 6.974 1.00 81.09 148 GLN A CA 1
ATOM 823 C C . GLN A 1 131 ? 19.122 13.562 6.059 1.00 84.53 148 GLN A C 1
ATOM 824 O O . GLN A 1 131 ? 19.536 14.368 5.216 1.00 86.24 148 GLN A O 1
ATOM 826 N N . THR A 1 132 ? 17.803 13.322 6.248 1.00 78.15 149 THR A N 1
ATOM 827 C CA . THR A 1 132 ? 16.738 13.981 5.473 1.00 77.00 149 THR A CA 1
ATOM 828 C C . THR A 1 132 ? 15.522 14.214 6.364 1.00 76.50 149 THR A C 1
ATOM 829 O O . THR A 1 132 ? 15.439 13.649 7.459 1.00 74.38 149 THR A O 1
ATOM 833 N N . ASP A 1 133 ? 14.557 15.001 5.860 1.00 71.14 150 ASP A N 1
ATOM 834 C CA . ASP A 1 133 ? 13.306 15.289 6.564 1.00 68.00 150 ASP A CA 1
ATOM 835 C C . ASP A 1 133 ? 12.174 14.380 6.043 1.00 67.74 150 ASP A C 1
ATOM 836 O O . ASP A 1 133 ? 11.008 14.641 6.343 1.00 66.16 150 ASP A O 1
ATOM 838 N N . LEU A 1 134 ? 12.513 13.294 5.306 1.00 62.45 151 LEU A N 1
ATOM 839 C CA . LEU A 1 134 ? 11.527 12.391 4.717 1.00 60.72 151 LEU A CA 1
ATOM 840 C C . LEU A 1 134 ? 11.204 11.248 5.657 1.00 62.13 151 LEU A C 1
ATOM 841 O O . LEU A 1 134 ? 12.108 10.679 6.276 1.00 62.22 151 LEU A O 1
ATOM 846 N N . TYR A 1 135 ? 9.914 10.901 5.759 1.00 56.21 152 TYR A N 1
ATOM 847 C CA . TYR A 1 135 ? 9.477 9.784 6.591 1.00 54.17 152 TYR A CA 1
ATOM 848 C C . TYR A 1 135 ? 8.162 9.219 6.085 1.00 52.92 152 TYR A C 1
ATOM 849 O O . TYR A 1 135 ? 7.395 9.910 5.410 1.00 52.06 152 TYR A O 1
ATOM 866 N N . PRO A 1 137 ? 4.497 7.601 6.890 1.00 49.74 154 PRO A N 1
ATOM 867 C CA . PRO A 1 137 ? 3.484 7.464 7.946 1.00 48.74 154 PRO A CA 1
ATOM 868 C C . PRO A 1 137 ? 2.892 6.055 7.989 1.00 53.48 154 PRO A C 1
ATOM 869 O O . PRO A 1 137 ? 2.591 5.471 6.945 1.00 55.10 154 PRO A O 1
ATOM 873 N N . LEU A 1 138 ? 2.783 5.489 9.196 1.00 48.76 155 LEU A N 1
ATOM 874 C CA . LEU A 1 138 ? 2.219 4.156 9.453 1.00 48.46 155 LEU A CA 1
ATOM 875 C C . LEU A 1 138 ? 1.302 4.259 10.673 1.00 51.50 155 LEU A C 1
ATOM 876 O O . LEU A 1 138 ? 1.302 5.304 11.331 1.00 49.63 155 LEU A O 1
ATOM 881 N N . SER A 1 139 ? 0.545 3.204 11.007 1.00 49.40 156 SER A N 1
ATOM 882 C CA . SER A 1 139 ? -0.311 3.261 12.200 1.00 48.80 156 SER A CA 1
ATOM 883 C C . SER A 1 139 ? -0.426 1.908 12.910 1.00 52.12 156 SER A C 1
ATOM 884 O O . SER A 1 139 ? -0.290 0.865 12.275 1.00 52.65 156 SER A O 1
ATOM 887 N N . ILE A 1 140 ? -0.601 1.950 14.253 1.00 47.27 157 ILE A N 1
ATOM 888 C CA . ILE A 1 140 ? -0.769 0.778 15.125 1.00 46.22 157 ILE A CA 1
ATOM 889 C C . ILE A 1 140 ? -2.110 0.940 15.808 1.00 48.70 157 ILE A C 1
ATOM 890 O O . ILE A 1 140 ? -2.323 1.973 16.446 1.00 48.78 157 ILE A O 1
ATOM 895 N N . THR A 1 141 ? -3.007 -0.042 15.692 1.00 44.10 158 THR A N 1
ATOM 896 C CA . THR A 1 141 ? -4.313 0.014 16.357 1.00 44.07 158 THR A CA 1
ATOM 897 C C . THR A 1 141 ? -4.334 -1.074 17.418 1.00 47.38 158 THR A C 1
ATOM 898 O O . THR A 1 141 ? -4.054 -2.225 17.095 1.00 47.89 158 THR A O 1
ATOM 902 N N . ILE A 1 142 ? -4.631 -0.716 18.682 1.00 42.46 159 ILE A N 1
ATOM 903 C CA . ILE A 1 142 ? -4.678 -1.677 19.788 1.00 42.56 159 ILE A CA 1
ATOM 904 C C . ILE A 1 142 ? -6.093 -1.693 20.350 1.00 46.98 159 ILE A C 1
ATOM 905 O O . ILE A 1 142 ? -6.617 -0.634 20.701 1.00 45.20 159 ILE A O 1
ATOM 910 N N . THR A 1 143 ? -6.712 -2.888 20.452 1.00 44.93 160 THR A N 1
ATOM 911 C CA . THR A 1 143 ? -8.072 -2.998 20.991 1.00 46.32 160 THR A CA 1
ATOM 912 C C . THR A 1 143 ? -8.013 -2.983 22.510 1.00 50.22 160 THR A C 1
ATOM 913 O O . THR A 1 143 ? -6.931 -3.088 23.081 1.00 47.46 160 THR A O 1
ATOM 917 N N . ALA A 1 144 ? -9.174 -2.883 23.167 1.00 50.24 161 ALA A N 1
ATOM 918 C CA . ALA A 1 144 ? -9.241 -2.876 24.627 1.00 51.91 161 ALA A CA 1
ATOM 919 C C . ALA A 1 144 ? -8.723 -4.195 25.235 1.00 60.00 161 ALA A C 1
ATOM 920 O O . ALA A 1 144 ? -8.140 -4.165 26.323 1.00 60.14 161 ALA A O 1
ATOM 922 N N . ASP A 1 145 ? -8.880 -5.335 24.514 1.00 58.61 162 ASP A N 1
ATOM 923 C CA . ASP A 1 145 ? -8.378 -6.633 24.981 1.00 60.44 162 ASP A CA 1
ATOM 924 C C . ASP A 1 145 ? -6.943 -6.935 24.440 1.00 63.02 162 ASP A C 1
ATOM 925 O O . ASP A 1 145 ? -6.523 -8.085 24.461 1.00 64.52 162 ASP A O 1
ATOM 930 N N . GLY A 1 146 ? -6.199 -5.911 24.017 1.00 56.42 163 GLY A N 1
ATOM 931 C CA . GLY A 1 146 ? -4.817 -6.066 23.580 1.00 54.61 163 GLY A CA 1
ATOM 932 C C . GLY A 1 146 ? -4.548 -6.610 22.189 1.00 57.41 163 GLY A C 1
ATOM 933 O O . GLY A 1 146 ? -3.380 -6.849 21.876 1.00 55.41 163 GLY A O 1
ATOM 934 N N . LYS A 1 147 ? -5.582 -6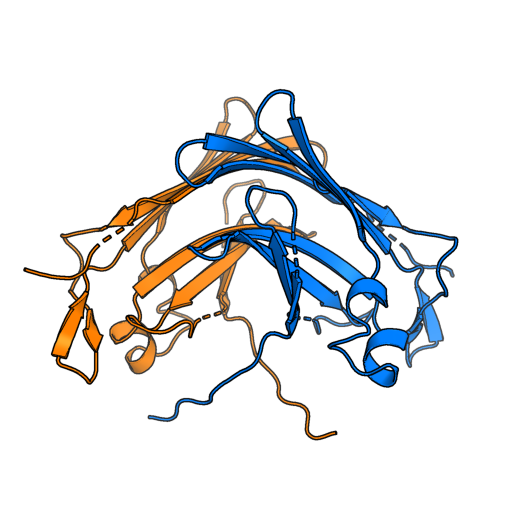.805 21.330 1.00 54.90 164 LYS A N 1
ATOM 935 C CA . LYS A 1 147 ? -5.337 -7.289 19.962 1.00 55.07 164 LYS A CA 1
ATOM 936 C C . LYS A 1 147 ? -4.773 -6.134 19.154 1.00 58.15 164 LYS A C 1
ATOM 937 O O . LYS A 1 147 ? -5.390 -5.074 19.090 1.00 58.75 164 LYS A O 1
ATOM 951 N N . SER A 1 149 ? -3.003 -4.446 15.568 1.00 55.19 166 SER A N 1
ATOM 952 C CA . SER A 1 149 ? -2.937 -4.519 14.102 1.00 55.60 166 SER A CA 1
ATOM 953 C C . SER A 1 149 ? -2.111 -3.352 13.553 1.00 57.34 166 SER A C 1
ATOM 954 O O . SER A 1 149 ? -2.072 -2.291 14.166 1.00 54.98 166 SER A O 1
ATOM 957 N N . ILE A 1 150 ? -1.427 -3.577 12.418 1.00 55.03 167 ILE A N 1
ATOM 958 C CA . ILE A 1 150 ? -0.560 -2.608 11.745 1.00 54.38 167 ILE A CA 1
ATOM 959 C C . ILE A 1 150 ? -1.152 -2.232 10.403 1.00 58.46 167 ILE A C 1
ATOM 960 O O . ILE A 1 150 ? -1.613 -3.109 9.686 1.00 59.21 167 ILE A O 1
ATOM 965 N N . GLN A 1 151 ? -1.063 -0.942 10.025 1.00 55.06 168 GLN A N 1
ATOM 966 C CA . GLN A 1 151 ? -1.554 -0.459 8.732 1.00 55.77 168 GLN A CA 1
ATOM 967 C C . GLN A 1 151 ? -0.616 0.584 8.143 1.00 59.10 168 GLN A C 1
ATOM 968 O O . GLN A 1 151 ? 0.061 1.313 8.873 1.00 57.67 168 GLN A O 1
ATOM 974 N N . LYS A 1 152 ? -0.622 0.680 6.815 1.00 55.95 169 LYS A N 1
ATOM 975 C CA . LYS A 1 152 ? 0.115 1.694 6.075 1.00 54.76 169 LYS A CA 1
ATOM 976 C C . LYS A 1 152 ? -0.846 2.825 5.807 1.00 55.74 169 LYS A C 1
ATOM 977 O O . LYS A 1 152 ? -2.015 2.570 5.528 1.00 56.30 169 LYS A O 1
ATOM 983 N N . VAL A 1 15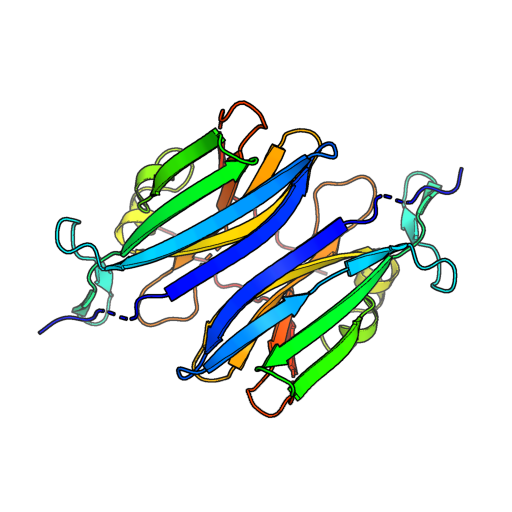3 ? -0.380 4.067 5.912 1.00 50.41 170 VAL A N 1
ATOM 984 C CA . VAL A 1 153 ? -1.224 5.231 5.655 1.00 49.38 170 VAL A CA 1
ATOM 985 C C . VAL A 1 153 ? -1.304 5.404 4.142 1.00 53.95 170 VAL A C 1
ATOM 986 O O . VAL A 1 153 ? -0.262 5.551 3.503 1.00 53.97 170 VAL A O 1
ATOM 990 N N . ASP A 1 154 ? -2.525 5.329 3.572 1.00 50.56 171 ASP A N 1
ATOM 991 C CA . ASP A 1 154 ? -2.762 5.458 2.128 1.00 51.75 171 ASP A CA 1
ATOM 992 C C . ASP A 1 154 ? -3.278 6.840 1.819 1.00 52.95 171 ASP A C 1
ATOM 993 O O . ASP A 1 154 ? -3.514 7.626 2.737 1.00 51.01 171 ASP A O 1
ATOM 998 N N . ILE A 1 155 ? -3.418 7.161 0.527 1.00 49.51 172 ILE A N 1
ATOM 999 C CA . ILE A 1 155 ? -3.855 8.484 0.121 1.00 49.03 172 ILE A CA 1
ATOM 1000 C C . ILE A 1 155 ? -4.842 8.482 -1.008 1.00 53.85 172 ILE A C 1
ATOM 1001 O O . ILE A 1 155 ? -4.883 7.559 -1.815 1.00 54.42 172 ILE A O 1
ATOM 1006 N N . LEU A 1 156 ? -5.631 9.555 -1.046 1.00 50.26 173 LEU A N 1
ATOM 1007 C CA . LEU A 1 156 ? -6.499 9.973 -2.127 1.00 52.70 173 LEU A CA 1
ATOM 1008 C C . LEU A 1 156 ? -6.077 11.371 -2.512 1.00 57.42 173 LEU A C 1
ATOM 1009 O O . LEU A 1 156 ? -5.555 12.094 -1.671 1.00 54.38 173 LEU A O 1
ATOM 1014 N N . GLU A 1 157 ? -6.299 11.755 -3.769 1.00 57.98 174 GLU A N 1
ATOM 1015 C CA . GLU A 1 157 ? -5.959 13.076 -4.275 1.00 59.16 174 GLU A CA 1
ATOM 1016 C C . GLU A 1 157 ? -7.218 13.880 -4.512 1.00 68.52 174 GLU A C 1
ATOM 1017 O O . GLU A 1 157 ? -8.196 13.334 -5.016 1.00 69.42 174 GLU A O 1
ATOM 1023 N N . GLU A 1 158 ? -7.185 15.172 -4.161 1.00 68.14 175 GLU A N 1
ATOM 1024 C CA . GLU A 1 158 ? -8.296 16.105 -4.323 1.00 71.74 175 GLU A CA 1
ATOM 1025 C C . GLU A 1 158 ? -7.817 17.271 -5.171 1.00 81.29 175 GLU A C 1
ATOM 1026 O O . GLU A 1 158 ? -6.756 17.825 -4.883 1.00 79.47 175 GLU A O 1
ATOM 1032 N N . ASP A 1 159 ? -8.581 17.643 -6.211 1.00 84.42 176 ASP A N 1
ATOM 1033 C CA . ASP A 1 159 ? -8.213 18.747 -7.103 1.00 88.06 176 ASP A CA 1
ATOM 1034 C C . ASP A 1 159 ? -9.417 19.663 -7.377 1.00 96.77 176 ASP A C 1
ATOM 1035 O O . ASP A 1 159 ? -10.466 19.180 -7.811 1.00 99.33 176 ASP A O 1
ATOM 1040 N N . TYR A 1 160 ? -9.261 20.985 -7.117 1.00 93.71 177 TYR A N 1
ATOM 1041 C CA . TYR A 1 160 ? -10.291 22.011 -7.334 1.00 124.17 177 TYR A CA 1
ATOM 1042 C C . TYR A 1 160 ? -11.592 21.677 -6.595 1.00 155.64 177 TYR A C 1
ATOM 1043 O O . TYR A 1 160 ? -12.295 22.579 -6.147 1.00 119.95 177 TYR A O 1
ATOM 1052 N N . GLY B 1 25 ? -31.718 18.810 13.748 1.00 112.65 42 GLY B N 1
ATOM 1053 C CA . GLY B 1 25 ? -30.658 17.866 14.076 1.00 108.81 42 GLY B CA 1
ATOM 1054 C C . GLY B 1 25 ? -29.432 18.023 13.196 1.00 108.47 42 GLY B C 1
ATOM 1055 O O . GLY B 1 25 ? -29.561 18.300 11.999 1.00 109.96 42 GLY B O 1
ATOM 1056 N N . LEU B 1 26 ? -28.233 17.832 13.780 1.00 99.11 43 LEU B N 1
ATOM 1057 C CA . LEU B 1 26 ? -26.962 17.962 13.057 1.00 94.74 43 LEU B CA 1
ATOM 1058 C C . LEU B 1 26 ? -25.837 17.161 13.754 1.00 92.63 43 LEU B C 1
ATOM 1059 O O . LEU B 1 26 ? -25.914 16.896 14.955 1.00 91.74 43 LEU B O 1
ATOM 1064 N N . GLN B 1 27 ? -24.813 16.754 12.976 1.00 85.11 44 GLN B N 1
ATOM 1065 C CA . GLN B 1 27 ? -23.715 15.907 13.464 1.00 81.10 44 GLN B CA 1
ATOM 1066 C C . GLN B 1 27 ? -22.738 16.651 14.399 1.00 79.77 44 GLN B C 1
ATOM 1067 O O . GLN B 1 27 ? -22.303 17.764 14.118 1.00 77.62 44 GLN B O 1
ATOM 1073 N N . ARG B 1 28 ? -22.361 15.962 15.484 1.00 74.28 45 ARG B N 1
ATOM 1074 C CA . ARG B 1 28 ? -21.548 16.437 16.600 1.00 70.82 45 ARG B CA 1
ATOM 1075 C C . ARG B 1 28 ? -20.448 15.403 16.948 1.00 70.97 45 ARG B C 1
ATOM 1076 O O . ARG B 1 28 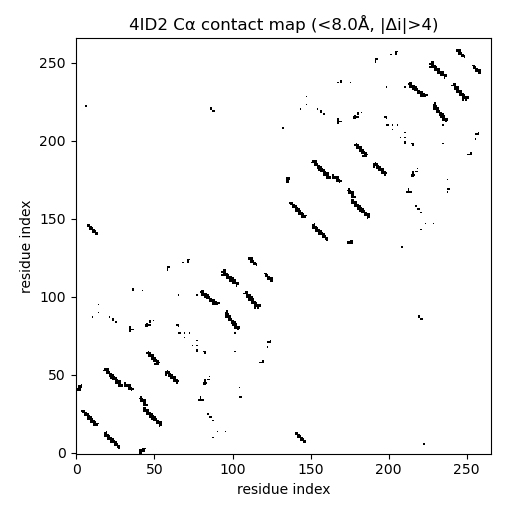? -20.805 14.290 17.334 1.00 71.71 45 ARG B O 1
ATOM 1092 N N . GLN B 1 30 ? -17.580 13.549 19.285 1.00 61.57 47 GLN B N 1
ATOM 1093 C CA . GLN B 1 30 ? -17.431 13.325 20.729 1.00 61.82 47 GLN B CA 1
ATOM 1094 C C . GLN B 1 30 ? -16.305 14.203 21.290 1.00 62.98 47 GLN B C 1
ATOM 1095 O O . GLN B 1 30 ? -15.406 14.591 20.545 1.00 60.48 47 GLN B O 1
ATOM 1101 N N . THR B 1 31 ? -16.345 14.507 22.592 1.00 60.26 48 THR B N 1
ATOM 1102 C CA . THR B 1 31 ? -15.297 15.303 23.236 1.00 58.57 48 THR B CA 1
ATOM 1103 C C . THR B 1 31 ? -14.066 14.436 23.549 1.00 62.52 48 THR B C 1
ATOM 1104 O O . THR B 1 31 ? -14.130 13.633 24.480 1.00 64.80 48 THR B O 1
ATOM 1108 N N . SER B 1 32 ? -12.957 14.587 22.795 1.00 55.89 49 SER B N 1
ATOM 1109 C CA . SER B 1 32 ? -11.716 13.844 23.076 1.00 53.75 49 SER B CA 1
ATOM 1110 C C . SER B 1 32 ? -10.812 14.689 23.950 1.00 53.53 49 SER B C 1
ATOM 1111 O O . SER B 1 32 ? -10.807 15.912 23.830 1.00 52.18 49 SER B O 1
ATOM 1114 N N . LYS B 1 33 ? -10.039 14.035 24.823 1.00 48.58 50 LYS B N 1
ATOM 1115 C CA . LYS B 1 33 ? -9.149 14.715 25.757 1.00 47.33 50 LYS B CA 1
ATOM 1116 C C . LYS B 1 33 ? -7.926 13.835 26.054 1.00 49.54 50 LYS B C 1
ATOM 1117 O O . LYS B 1 33 ? -8.071 12.618 26.120 1.00 50.18 50 LYS B O 1
ATOM 1123 N N . SER B 1 34 ? -6.716 14.429 26.171 1.00 43.47 51 SER B N 1
ATOM 1124 C CA . SER B 1 34 ? -5.509 13.662 26.521 1.00 42.76 51 SER B CA 1
ATOM 1125 C C . SER B 1 34 ? -4.456 14.554 27.191 1.00 44.34 51 SER B C 1
ATOM 1126 O O . SER B 1 34 ? -4.321 15.726 26.834 1.00 42.87 51 SER B O 1
ATOM 1129 N N . GLU B 1 35 ? -3.739 13.989 28.182 1.00 40.49 52 GLU B N 1
ATOM 1130 C CA . GLU B 1 35 ? -2.693 14.652 28.965 1.00 40.22 52 GLU B CA 1
ATOM 1131 C C . GLU B 1 35 ? -1.379 13.928 28.656 1.00 43.11 52 GLU B C 1
ATOM 1132 O O . GLU B 1 35 ? -1.335 12.708 28.777 1.00 42.65 52 GLU B O 1
ATOM 1138 N N . THR B 1 36 ? -0.326 14.661 28.255 1.00 39.22 53 THR B N 1
ATOM 1139 C CA . THR B 1 36 ? 0.974 14.077 27.922 1.00 39.54 53 THR B CA 1
ATOM 1140 C C . THR B 1 36 ? 2.090 14.715 28.742 1.00 45.26 53 THR B C 1
ATOM 1141 O O . THR B 1 36 ? 2.181 15.936 28.809 1.00 44.72 53 THR B O 1
ATOM 1145 N N . ASP B 1 37 ? 2.952 13.879 29.328 1.00 43.74 54 ASP B N 1
ATOM 1146 C CA . ASP B 1 37 ? 4.109 14.309 30.097 1.00 45.72 54 ASP B CA 1
ATOM 1147 C C . ASP B 1 37 ? 5.366 13.933 29.329 1.00 49.99 54 ASP B C 1
ATOM 1148 O O . ASP B 1 37 ? 5.499 12.791 28.883 1.00 49.76 54 ASP B O 1
ATOM 1153 N N . PHE B 1 38 ? 6.276 14.895 29.153 1.00 46.67 55 PHE B N 1
ATOM 1154 C CA . PHE B 1 38 ? 7.529 14.673 28.441 1.00 46.75 55 PHE B CA 1
ATOM 1155 C C . PHE B 1 38 ? 8.582 15.668 28.902 1.00 52.33 55 PHE B C 1
ATOM 1156 O O . PHE B 1 38 ? 8.259 16.647 29.578 1.00 52.15 55 PHE B O 1
ATOM 1164 N N . LYS B 1 39 ? 9.836 15.421 28.512 1.00 50.87 56 LYS B N 1
ATOM 1165 C CA . LYS B 1 39 ? 10.969 16.291 28.825 1.00 52.96 56 LYS B CA 1
ATOM 1166 C C . LYS B 1 39 ? 11.430 17.005 27.565 1.00 57.69 56 LYS B C 1
ATOM 1167 O O . LYS B 1 39 ? 11.395 16.422 26.481 1.00 57.30 56 LYS B O 1
ATOM 1173 N N . PHE B 1 40 ? 11.849 18.263 27.699 1.00 55.07 57 PHE B N 1
ATOM 1174 C CA . PHE B 1 40 ? 12.401 19.036 26.587 1.00 55.30 57 PHE B CA 1
ATOM 1175 C C . PHE B 1 40 ? 13.512 19.931 27.130 1.00 62.25 57 PHE B C 1
ATOM 1176 O O . PHE B 1 40 ? 13.283 20.673 28.089 1.00 62.34 57 PHE B O 1
ATOM 1184 N N . LYS B 1 41 ? 14.737 19.792 26.575 1.00 60.33 58 LYS B N 1
ATOM 1185 C CA . LYS B 1 41 ? 15.927 20.507 27.038 1.00 63.38 58 LYS B CA 1
ATOM 1186 C C . LYS B 1 41 ? 16.129 20.254 28.553 1.00 69.06 58 LYS B C 1
ATOM 1187 O O . LYS B 1 41 ? 16.518 21.155 29.298 1.00 70.83 58 LYS B O 1
ATOM 1193 N N . GLY B 1 42 ? 15.837 19.022 28.980 1.00 64.76 59 GLY B N 1
ATOM 1194 C CA . GLY B 1 42 ? 15.979 18.597 30.364 1.00 66.37 59 GLY B CA 1
ATOM 1195 C C . GLY B 1 42 ? 14.956 19.085 31.375 1.00 69.67 59 GLY B C 1
ATOM 1196 O O . GLY B 1 42 ? 15.117 18.812 32.567 1.00 71.67 59 GLY B O 1
ATOM 1197 N N . LYS B 1 43 ? 13.893 19.790 30.937 1.00 63.83 60 LYS B N 1
ATOM 1198 C CA . LYS B 1 43 ? 12.840 20.280 31.835 1.00 62.51 60 LYS B CA 1
ATOM 1199 C C . LYS B 1 43 ? 11.551 19.500 31.581 1.00 60.74 60 LYS B C 1
ATOM 1200 O O . LYS B 1 43 ? 11.265 19.173 30.436 1.00 56.66 60 LYS B O 1
ATOM 1206 N N . ASP B 1 44 ? 10.788 19.197 32.648 1.00 57.17 61 ASP B N 1
ATOM 1207 C CA . ASP B 1 44 ? 9.529 18.441 32.570 1.00 54.27 61 ASP B CA 1
ATOM 1208 C C . ASP B 1 44 ? 8.355 19.318 32.120 1.00 55.22 61 ASP B C 1
ATOM 1209 O O . ASP B 1 44 ? 8.122 20.373 32.713 1.00 56.14 61 ASP B O 1
ATOM 1214 N N . TYR B 1 45 ? 7.604 18.866 31.100 1.00 48.33 62 TYR B N 1
ATOM 1215 C CA . TYR B 1 45 ? 6.418 19.562 30.575 1.00 45.48 62 TYR B CA 1
ATOM 1216 C C . TYR B 1 45 ? 5.176 18.721 30.761 1.00 49.59 62 TYR B C 1
ATOM 1217 O O . TYR B 1 45 ? 5.265 17.502 30.696 1.00 48.75 62 TYR B O 1
ATOM 1226 N N . HIS B 1 46 ? 4.018 19.370 30.934 1.00 48.03 63 HIS B N 1
ATOM 1227 C CA . HIS B 1 46 ? 2.697 18.732 31.003 1.00 48.25 63 HIS B CA 1
ATOM 1228 C C . HIS B 1 46 ? 1.870 19.345 29.891 1.00 47.47 63 HIS B C 1
ATOM 1229 O O . HIS B 1 46 ? 1.814 20.566 29.802 1.00 45.89 63 HIS B O 1
ATOM 1236 N N . SER B 1 47 ? 1.274 18.525 29.015 1.00 42.15 64 SER B N 1
ATOM 1237 C CA . SER B 1 47 ? 0.497 19.029 27.889 1.00 40.49 64 SER B CA 1
ATOM 1238 C C . SER B 1 47 ? -0.905 18.481 27.938 1.00 45.81 64 SER B C 1
ATOM 1239 O O . SER B 1 47 ? -1.076 17.273 27.809 1.00 47.20 64 SER B O 1
ATOM 1242 N N . LEU B 1 48 ? -1.907 19.345 28.126 1.00 40.98 65 LEU B N 1
ATOM 1243 C CA . LEU B 1 48 ? -3.311 18.937 28.147 1.00 40.14 65 LEU B CA 1
ATOM 1244 C C . LEU B 1 48 ? -3.966 19.439 26.874 1.00 40.99 65 LEU B C 1
ATOM 1245 O O . LEU B 1 48 ? -3.847 20.623 26.561 1.00 39.23 65 LEU B O 1
ATOM 1250 N N . VAL B 1 49 ? -4.630 18.547 26.129 1.00 37.50 66 VAL B N 1
ATOM 1251 C CA . VAL B 1 49 ? -5.330 18.908 24.896 1.00 36.98 66 VAL B CA 1
ATOM 1252 C C . VAL B 1 49 ? -6.792 18.481 25.044 1.00 41.01 66 VAL B C 1
ATOM 1253 O O . VAL B 1 49 ? -7.051 17.350 25.447 1.00 40.19 66 VAL B O 1
ATOM 1257 N N . SER B 1 50 ? -7.739 19.390 24.744 1.00 37.80 67 SER B N 1
ATOM 1258 C CA . SER B 1 50 ? -9.174 19.120 24.871 1.00 38.68 67 SER B CA 1
ATOM 1259 C C . SER B 1 50 ? -9.917 19.539 23.628 1.00 42.80 67 SER B C 1
ATOM 1260 O O . SER B 1 50 ? -9.940 20.724 23.318 1.00 42.04 67 SER B O 1
ATOM 1263 N N . ARG B 1 51 ? -10.547 18.578 22.927 1.00 40.73 68 ARG B N 1
ATOM 1264 C CA . ARG B 1 51 ? -11.363 18.878 21.759 1.00 40.40 68 ARG B CA 1
ATOM 1265 C C . ARG B 1 51 ? -12.813 18.886 22.165 1.00 46.32 68 ARG B C 1
ATOM 1266 O O . ARG B 1 51 ? -13.259 17.967 22.849 1.00 46.93 68 ARG B O 1
ATOM 1274 N N . THR B 1 52 ? -13.545 19.931 21.780 1.00 43.36 69 THR B N 1
ATOM 1275 C CA . THR B 1 52 ? -14.975 20.023 22.046 1.00 44.81 69 THR B CA 1
ATOM 1276 C C . THR B 1 52 ? -15.652 20.619 20.832 1.00 49.02 69 THR B C 1
ATOM 1277 O O . THR B 1 52 ? -15.015 21.390 20.100 1.00 46.79 69 THR B O 1
ATOM 1281 N N . PRO B 1 53 ? -16.936 20.296 20.588 1.00 47.78 70 PRO B N 1
ATOM 1282 C CA . PRO B 1 53 ? -17.636 20.951 19.475 1.00 48.89 70 PRO B CA 1
ATOM 1283 C C . PRO B 1 53 ? -17.781 22.439 19.759 1.00 53.62 70 PRO B C 1
ATOM 1284 O O . PRO B 1 53 ? -18.021 22.816 20.910 1.00 54.36 70 PRO B O 1
ATOM 1288 N N . ASP B 1 54 ? -17.579 23.282 18.738 1.00 50.10 71 ASP B N 1
ATOM 1289 C CA . ASP B 1 54 ? -17.720 24.729 18.877 1.00 50.75 71 ASP B CA 1
ATOM 1290 C C . ASP B 1 54 ? -18.909 25.166 18.023 1.00 55.14 71 ASP B C 1
ATOM 1291 O O . ASP B 1 54 ? -18.797 25.248 16.799 1.00 52.74 71 ASP B O 1
ATOM 1296 N N . ASP B 1 55 ? -20.050 25.442 18.689 1.00 55.30 72 ASP B N 1
ATOM 1297 C CA . ASP B 1 55 ? -21.315 25.840 18.051 1.00 58.38 72 ASP B CA 1
ATOM 1298 C C . ASP B 1 55 ? -21.252 27.247 17.428 1.00 61.69 72 ASP B C 1
ATOM 1299 O O . ASP B 1 55 ? -22.097 27.577 16.593 1.00 63.78 72 ASP B O 1
ATOM 1304 N N . ASN B 1 56 ? -20.267 28.068 17.827 1.00 55.68 73 ASN B N 1
ATOM 1305 C CA . ASN B 1 56 ? -20.105 29.432 17.318 1.00 55.83 73 ASN B CA 1
ATOM 1306 C C . ASN B 1 56 ? -19.410 29.472 15.956 1.00 57.91 73 ASN B C 1
ATOM 1307 O O . ASN B 1 56 ? -19.525 30.476 15.258 1.00 58.51 73 ASN B O 1
ATOM 1312 N N . LEU B 1 57 ? -18.712 28.400 15.561 1.00 52.88 74 LEU B N 1
ATOM 1313 C CA . LEU B 1 57 ? -18.034 28.373 14.265 1.00 51.96 74 LEU B CA 1
ATOM 1314 C C . LEU B 1 57 ? -19.003 28.066 13.129 1.00 58.57 74 LEU B C 1
ATOM 1315 O O . LEU B 1 57 ? -20.061 27.473 13.360 1.00 59.79 74 LEU B O 1
ATOM 1320 N N . PRO B 1 58 ? -18.641 28.408 11.877 1.00 56.10 75 PRO B N 1
ATOM 1321 C CA . PRO B 1 58 ? -19.512 28.031 10.752 1.00 58.23 75 PRO B CA 1
ATOM 1322 C C . PRO B 1 58 ? -19.600 26.510 10.597 1.00 62.06 75 PRO B C 1
ATOM 1323 O O . PRO B 1 58 ? -18.597 25.803 10.775 1.00 58.50 75 PRO B O 1
ATOM 1327 N N . HIS B 1 59 ? -20.797 26.005 10.282 1.00 61.80 76 HIS B N 1
ATOM 1328 C CA . HIS B 1 59 ? -20.996 24.572 10.079 1.00 62.33 76 HIS B CA 1
ATOM 1329 C C . HIS B 1 59 ? -20.360 24.147 8.758 1.00 68.16 76 HIS B C 1
ATOM 1330 O O . HIS B 1 59 ? -20.194 24.970 7.850 1.00 67.53 76 HIS B O 1
ATOM 1337 N N . VAL B 1 60 ? -19.992 22.864 8.663 1.00 66.31 77 VAL B N 1
ATOM 1338 C CA . VAL B 1 60 ? -19.367 22.283 7.479 1.00 67.70 77 VAL B CA 1
ATOM 1339 C C . VAL B 1 60 ? -20.330 21.269 6.895 1.00 78.46 77 VAL B C 1
ATOM 1340 O O . VAL B 1 60 ? -20.751 20.359 7.607 1.00 78.19 77 VAL B O 1
ATOM 1344 N N . THR B 1 61 ? -20.672 21.418 5.604 1.00 81.00 78 THR B N 1
ATOM 1345 C CA . THR B 1 61 ? -21.601 20.520 4.915 1.00 85.63 78 THR B CA 1
ATOM 1346 C C . THR B 1 61 ? -20.843 19.701 3.856 1.00 92.43 78 THR B C 1
ATOM 1347 O O . THR B 1 61 ? -19.962 20.231 3.176 1.00 91.56 78 THR B O 1
ATOM 1351 N N . ASN B 1 62 ? -21.190 18.404 3.735 1.00 91.85 79 ASN B N 1
ATOM 1352 C CA . ASN B 1 62 ? -20.564 17.473 2.783 1.00 92.70 79 ASN B CA 1
ATOM 1353 C C . ASN B 1 62 ? -21.382 17.406 1.478 1.00 101.92 79 ASN B C 1
ATOM 1354 O O . ASN B 1 62 ? -22.388 18.108 1.346 1.00 103.85 79 ASN B O 1
ATOM 1359 N N . GLU B 1 63 ? -20.931 16.588 0.510 1.00 100.73 80 GLU B N 1
ATOM 1360 C CA . GLU B 1 63 ? -21.634 16.416 -0.771 1.00 105.70 80 GLU B CA 1
ATOM 1361 C C . GLU B 1 63 ? -23.029 15.789 -0.573 1.00 113.31 80 GLU B C 1
ATOM 1362 O O . GLU B 1 63 ? -23.960 16.152 -1.293 1.00 116.75 80 GLU B O 1
ATOM 1364 N N . LEU B 1 64 ? -23.171 14.870 0.409 1.00 108.54 81 LEU B N 1
ATOM 1365 C CA . LEU B 1 64 ? -24.447 14.199 0.706 1.00 111.42 81 LEU B CA 1
ATOM 1366 C C . LEU B 1 64 ? -25.529 15.164 1.236 1.00 116.26 81 LEU B C 1
ATOM 1367 O O . LEU B 1 64 ? -26.712 14.939 0.977 1.00 120.46 81 LEU B O 1
ATOM 1369 N N . GLY B 1 65 ? -25.122 16.208 1.962 1.00 108.94 82 GLY B N 1
ATOM 1370 C CA . GLY B 1 65 ? -26.031 17.195 2.540 1.00 109.46 82 GLY B CA 1
ATOM 1371 C C . GLY B 1 65 ? -26.091 17.199 4.060 1.00 109.51 82 GLY B C 1
ATOM 1372 O O . GLY B 1 65 ? -26.848 17.989 4.632 1.00 110.04 82 GLY B O 1
ATOM 1373 N N . ASP B 1 66 ? -25.308 16.323 4.737 1.00 101.85 83 ASP B N 1
ATOM 1374 C CA . ASP B 1 66 ? -25.275 16.261 6.203 1.00 98.87 83 ASP B CA 1
ATOM 1375 C C . ASP B 1 66 ? -24.421 17.408 6.752 1.00 97.33 83 ASP B C 1
ATOM 1376 O O . ASP B 1 66 ? -23.268 17.557 6.346 1.00 94.42 83 ASP B O 1
ATOM 1378 N N . THR B 1 67 ? -24.982 18.213 7.669 1.00 92.08 84 THR B N 1
ATOM 1379 C CA . THR B 1 67 ? -24.278 19.350 8.265 1.00 88.16 84 THR B CA 1
ATOM 1380 C C . THR B 1 67 ? -23.534 18.913 9.534 1.00 85.66 84 THR B C 1
ATOM 1381 O O . THR B 1 67 ? -24.119 18.260 10.396 1.00 85.72 84 THR B O 1
ATOM 1385 N N . TYR B 1 68 ? -22.256 19.303 9.652 1.00 76.87 85 TYR B N 1
ATOM 1386 C CA . TYR B 1 68 ? -21.397 18.976 10.793 1.00 72.89 85 TYR B CA 1
ATOM 1387 C C . TYR B 1 68 ? -20.973 20.230 11.544 1.00 71.26 85 TYR B C 1
ATOM 1388 O O . TYR B 1 68 ? -20.561 21.204 10.912 1.00 69.48 85 TYR B O 1
ATOM 1397 N N . VAL B 1 69 ? -21.025 20.202 12.887 1.00 65.30 86 VAL B N 1
ATOM 1398 C CA . VAL B 1 69 ? -20.529 21.324 13.684 1.00 62.45 86 VAL B CA 1
ATOM 1399 C C . VAL B 1 69 ? -19.007 21.132 13.816 1.00 59.08 86 VAL B C 1
ATOM 1400 O O . VAL B 1 69 ? -18.535 20.003 14.007 1.00 56.45 86 VAL B O 1
ATOM 1404 N N . ASP B 1 70 ? -18.251 22.234 13.695 1.00 51.89 87 ASP B N 1
ATOM 1405 C CA . ASP B 1 70 ? -16.791 22.212 13.749 1.00 47.89 87 ASP B CA 1
ATOM 1406 C C . ASP B 1 70 ? -16.318 22.158 15.206 1.00 49.48 87 ASP B C 1
ATOM 1407 O O . ASP B 1 70 ? -17.107 22.393 16.124 1.00 50.81 87 ASP B O 1
ATOM 1412 N N . ASN B 1 71 ? -15.037 21.853 15.419 1.00 41.74 88 ASN B N 1
ATOM 1413 C CA . ASN B 1 71 ? -14.482 21.770 16.767 1.00 39.53 88 ASN B CA 1
ATOM 1414 C C . ASN B 1 71 ? -13.458 22.840 17.054 1.00 41.01 88 ASN B C 1
ATOM 1415 O O . ASN B 1 71 ? -12.850 23.402 16.141 1.00 39.65 88 ASN B O 1
ATOM 1420 N N . LYS B 1 72 ? -13.233 23.069 18.352 1.00 37.37 89 LYS B N 1
ATOM 1421 C CA . LYS B 1 72 ? -12.159 23.900 18.876 1.00 36.22 89 LYS B CA 1
ATOM 1422 C C . LYS B 1 72 ? -11.268 22.964 19.681 1.00 38.87 89 LYS B C 1
ATOM 1423 O O . LYS B 1 72 ? -11.772 21.983 20.222 1.00 37.59 89 LYS B O 1
ATOM 1429 N N . ILE B 1 73 ? -9.961 23.241 19.751 1.00 36.08 90 ILE B N 1
ATOM 1430 C CA . ILE B 1 73 ? -9.043 22.422 20.533 1.00 35.59 90 ILE B CA 1
ATOM 1431 C C . ILE B 1 73 ? -8.261 23.328 21.461 1.00 38.94 90 ILE B C 1
ATOM 1432 O O . ILE B 1 73 ? -7.503 24.161 20.980 1.00 38.02 90 ILE B O 1
ATOM 1437 N N . VAL B 1 74 ? -8.414 23.156 22.782 1.00 36.18 91 VAL B N 1
ATOM 1438 C CA . VAL B 1 74 ? -7.651 23.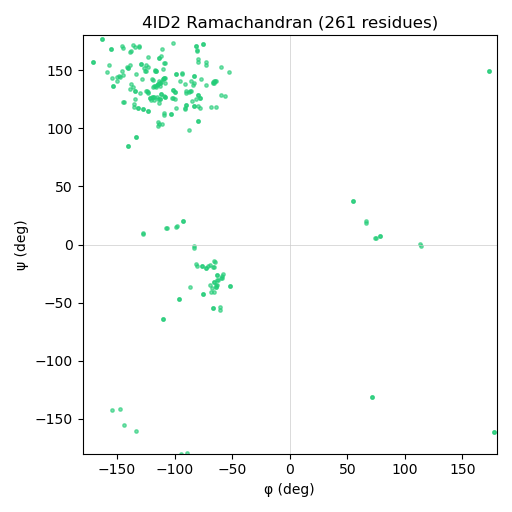937 23.747 1.00 36.19 91 VAL B CA 1
ATOM 1439 C C . VAL B 1 74 ? -6.369 23.165 24.046 1.00 42.17 91 VAL B C 1
ATOM 1440 O O . VAL B 1 74 ? -6.446 22.031 24.510 1.00 41.35 91 VAL B O 1
ATOM 1444 N N . LEU B 1 75 ? -5.202 23.769 23.779 1.00 40.05 92 LEU B N 1
ATOM 1445 C CA . LEU B 1 75 ? -3.899 23.178 24.068 1.00 40.29 92 LEU B CA 1
ATOM 1446 C C . LEU B 1 75 ? -3.305 23.960 25.216 1.00 45.04 92 LEU B C 1
ATOM 1447 O O . LEU B 1 75 ? -3.032 25.149 25.059 1.00 46.23 92 LEU B O 1
ATOM 1452 N N . HIS B 1 76 ? -3.154 23.318 26.380 1.00 41.16 93 HIS B N 1
ATOM 1453 C CA . HIS B 1 76 ? -2.603 23.955 27.569 1.00 42.17 93 HIS B CA 1
ATOM 1454 C C . HIS B 1 76 ? -1.270 23.288 27.922 1.00 43.83 93 HIS B C 1
ATOM 1455 O O . HIS B 1 76 ? -1.253 22.180 28.454 1.00 43.57 93 HIS B O 1
ATOM 1462 N N . LEU B 1 77 ? -0.155 23.951 27.573 1.00 39.03 94 LEU B N 1
ATOM 1463 C CA . LEU B 1 77 ? 1.203 23.460 27.804 1.00 38.88 94 LEU B CA 1
ATOM 1464 C C . LEU B 1 77 ? 1.805 24.152 29.021 1.00 43.40 94 LEU B C 1
ATOM 1465 O O . LEU B 1 77 ? 1.834 25.380 29.051 1.00 43.02 94 LEU B O 1
ATOM 1470 N N . THR B 1 78 ? 2.300 23.382 30.008 1.00 40.74 95 THR B N 1
ATOM 1471 C CA . THR B 1 78 ? 2.899 23.959 31.216 1.00 43.40 95 THR B CA 1
ATOM 1472 C C . THR B 1 78 ? 4.263 23.346 31.493 1.00 49.39 95 THR B C 1
ATOM 1473 O O . THR B 1 78 ? 4.538 22.234 31.061 1.00 48.25 95 THR B O 1
ATOM 1477 N N . ARG B 1 79 ? 5.117 24.090 32.206 1.00 48.64 96 ARG B N 1
ATOM 1478 C CA . ARG B 1 79 ? 6.445 23.649 32.638 1.00 50.31 96 ARG B CA 1
ATOM 1479 C C . ARG B 1 79 ? 6.540 24.044 34.101 1.00 58.83 96 ARG B C 1
ATOM 1480 O O . ARG B 1 79 ? 6.832 25.204 34.406 1.00 61.53 96 ARG B O 1
ATOM 1488 N N . GLY B 1 80 ? 6.180 23.118 34.987 1.00 55.24 97 GLY B N 1
ATOM 1489 C CA . GLY B 1 80 ? 6.113 23.388 36.416 1.00 57.76 97 GLY B CA 1
ATOM 1490 C C . GLY B 1 80 ? 4.921 24.283 36.700 1.00 61.59 97 GLY B C 1
ATOM 1491 O O . GLY B 1 80 ? 3.831 24.039 36.175 1.00 59.60 97 GLY B O 1
ATOM 1492 N N . ASN B 1 81 ? 5.125 25.358 37.464 1.00 60.52 98 ASN B N 1
ATOM 1493 C CA . ASN B 1 81 ? 4.059 26.320 37.756 1.00 61.13 98 ASN B CA 1
ATOM 1494 C C . ASN B 1 81 ? 3.768 27.254 36.563 1.00 63.68 98 ASN B C 1
ATOM 1495 O O . ASN B 1 81 ? 2.713 27.886 36.548 1.00 62.77 98 ASN B O 1
ATOM 1500 N N . GLU B 1 82 ? 4.699 27.369 35.590 1.00 59.56 99 GLU B N 1
ATOM 1501 C CA . GLU B 1 82 ? 4.542 28.284 34.456 1.00 57.85 99 GLU B CA 1
ATOM 1502 C C . GLU B 1 82 ? 3.709 27.699 33.341 1.00 56.37 99 GLU B C 1
ATOM 1503 O O . GLU B 1 82 ? 3.827 26.514 33.046 1.00 54.76 99 GLU B O 1
ATOM 1509 N N . THR B 1 83 ? 2.929 28.550 32.662 1.00 50.74 100 THR B N 1
ATOM 1510 C CA . THR B 1 83 ? 2.144 28.152 31.495 1.00 47.28 100 THR B CA 1
ATOM 1511 C C . THR B 1 83 ? 2.900 28.677 30.273 1.00 50.64 100 THR B C 1
ATOM 1512 O O . THR B 1 83 ? 3.021 29.890 30.095 1.00 50.53 100 THR B O 1
ATOM 1516 N N . VAL B 1 84 ? 3.439 27.763 29.460 1.00 46.54 101 VAL B N 1
ATOM 1517 C CA . VAL B 1 84 ? 4.204 28.113 28.260 1.00 46.19 101 VAL B CA 1
ATOM 1518 C C . VAL B 1 84 ? 3.240 28.568 27.165 1.00 48.99 101 VAL B C 1
ATOM 1519 O O . VAL B 1 84 ? 3.511 29.558 26.484 1.00 49.58 101 VAL B O 1
ATOM 1523 N N . LEU B 1 85 ? 2.117 27.864 27.014 1.00 44.16 102 LEU B N 1
ATOM 1524 C CA . LEU B 1 85 ? 1.102 28.201 26.019 1.00 43.39 102 LEU B CA 1
ATOM 1525 C C . LEU B 1 85 ? -0.282 27.718 26.456 1.00 45.96 102 LEU B C 1
ATOM 1526 O O . LEU B 1 85 ? -0.414 26.594 26.934 1.00 44.38 102 LEU B O 1
ATOM 1531 N N . ASN B 1 86 ? -1.299 28.564 26.277 1.00 42.78 103 ASN B N 1
ATOM 1532 C CA . ASN B 1 86 ? -2.696 28.245 26.565 1.00 42.54 103 ASN B CA 1
ATOM 1533 C C . ASN B 1 86 ? -3.535 28.863 25.446 1.00 47.79 103 ASN B C 1
ATOM 1534 O O . ASN B 1 86 ? -3.983 29.998 25.568 1.00 49.98 103 ASN B O 1
ATOM 1539 N N . LYS B 1 87 ? -3.675 28.142 24.326 1.00 43.14 104 LYS B N 1
ATOM 1540 C CA . LYS B 1 87 ? -4.376 28.635 23.139 1.00 42.77 104 LYS B CA 1
ATOM 1541 C C . LYS B 1 87 ? -5.576 27.791 22.763 1.00 44.77 104 LYS B C 1
ATOM 1542 O O . LYS B 1 87 ? -5.506 26.564 22.815 1.00 42.26 104 LYS B O 1
ATOM 1548 N N . THR B 1 88 ? -6.653 28.457 22.316 1.00 42.30 105 THR B N 1
ATOM 1549 C CA . THR B 1 88 ? -7.820 27.800 21.752 1.00 41.38 105 THR B CA 1
ATOM 1550 C C . THR B 1 88 ? -7.558 27.725 20.253 1.00 44.38 105 THR B C 1
ATOM 1551 O O . THR B 1 88 ? -7.397 28.765 19.607 1.00 44.52 105 THR B O 1
ATOM 1555 N N . PHE B 1 89 ? -7.462 26.507 19.714 1.00 38.83 106 PHE B N 1
ATOM 1556 C CA . PHE B 1 89 ? -7.215 26.295 18.296 1.00 38.19 106 PHE B CA 1
ATOM 1557 C C . PHE B 1 89 ? -8.491 26.004 17.524 1.00 43.04 106 PHE B C 1
ATOM 1558 O O . PHE B 1 89 ? -9.385 25.337 18.037 1.00 40.99 106 PHE B O 1
ATOM 1566 N N . THR B 1 90 ? -8.540 26.459 16.267 1.00 41.73 107 THR B N 1
ATOM 1567 C CA . THR B 1 90 ? -9.600 26.142 15.301 1.00 43.43 107 THR B CA 1
ATOM 1568 C C . THR B 1 90 ? -8.908 25.876 13.974 1.00 48.59 107 THR B C 1
ATOM 1569 O O . THR B 1 90 ? -7.742 26.241 13.817 1.00 48.76 107 THR B O 1
ATOM 1573 N N . LYS B 1 91 ? -9.612 25.301 13.003 1.00 46.58 108 LYS B N 1
ATOM 1574 C CA . LYS B 1 91 ? -9.000 25.029 11.697 1.00 47.32 108 LYS B CA 1
ATOM 1575 C C . LYS B 1 91 ? -8.486 26.324 11.040 1.00 52.05 108 LYS B C 1
ATOM 1576 O O . LYS B 1 91 ? -7.521 26.294 10.281 1.00 51.83 108 LYS B O 1
ATOM 1582 N N . ASN B 1 92 ? -9.103 27.463 11.375 1.00 50.03 109 ASN B N 1
ATOM 1583 C CA . ASN B 1 92 ? -8.740 28.764 10.811 1.00 51.49 109 ASN B CA 1
ATOM 1584 C C . ASN B 1 92 ? -7.322 29.205 11.222 1.00 54.19 109 ASN B C 1
ATOM 1585 O O . ASN B 1 92 ? -6.725 30.003 10.498 1.00 54.22 109 ASN B O 1
ATOM 1590 N N . ASP B 1 93 ? -6.745 28.629 12.309 1.00 49.19 110 ASP B N 1
ATOM 1591 C CA . ASP B 1 93 ? -5.348 28.885 12.700 1.00 49.01 110 ASP B CA 1
ATOM 1592 C C . ASP B 1 93 ? -4.348 28.361 11.652 1.00 52.74 110 ASP B C 1
ATOM 1593 O O . ASP B 1 93 ? -3.176 28.713 11.726 1.00 52.44 110 ASP B O 1
ATOM 1598 N N . PHE B 1 94 ? -4.798 27.501 10.714 1.00 50.32 111 PHE B N 1
ATOM 1599 C CA . PHE B 1 94 ? -3.982 26.926 9.643 1.00 52.08 111 PHE B CA 1
ATOM 1600 C C . PHE B 1 94 ? -4.328 27.543 8.274 1.00 60.52 111 PHE B C 1
ATOM 1601 O O . PHE B 1 94 ? -3.902 27.006 7.249 1.00 60.98 111 PHE B O 1
ATOM 1609 N N . SER B 1 95 ? -5.057 28.679 8.251 1.00 60.99 112 SER B N 1
ATOM 1610 C CA . SER B 1 95 ? -5.448 29.362 7.010 1.00 64.75 112 SER B CA 1
ATOM 1611 C C . SER B 1 95 ? -4.238 29.863 6.209 1.00 73.93 112 SER B C 1
ATOM 1612 O O . SER B 1 95 ? -4.339 29.988 4.990 1.00 76.48 112 SER B O 1
ATOM 1615 N N . SER B 1 96 ? -3.107 30.137 6.880 1.00 71.75 113 SER B N 1
ATOM 1616 C CA . SER B 1 96 ? -1.892 30.600 6.214 1.00 74.46 113 SER B CA 1
ATOM 1617 C C . SER B 1 96 ? -1.182 29.488 5.421 1.00 79.37 113 SER B C 1
ATOM 1618 O O . SER B 1 96 ? -0.377 29.821 4.556 1.00 82.11 113 SER B O 1
ATOM 1621 N N . VAL B 1 97 ? -1.439 28.191 5.715 1.00 73.88 114 VAL B N 1
ATOM 1622 C CA . VAL B 1 97 ? -0.760 27.079 5.024 1.00 73.90 114 VAL B CA 1
ATOM 1623 C C . VAL B 1 97 ? -1.738 26.016 4.429 1.00 75.62 114 VAL B C 1
ATOM 1624 O O . VAL B 1 97 ? -1.262 24.977 3.969 1.00 74.31 114 VAL B O 1
ATOM 1628 N N . VAL B 1 98 ? -3.068 26.275 4.404 1.00 71.45 115 VAL B N 1
ATOM 1629 C CA . VAL B 1 98 ? -4.064 25.364 3.817 1.00 70.87 115 VAL B CA 1
ATOM 1630 C C . VAL B 1 98 ? -5.003 26.194 2.955 1.00 77.03 115 VAL B C 1
ATOM 1631 O O . VAL B 1 98 ? -5.470 27.237 3.417 1.00 77.37 115 VAL B O 1
ATOM 1635 N N . ASP B 1 99 ? -5.278 25.755 1.709 1.00 75.22 116 ASP B N 1
ATOM 1636 C CA . ASP B 1 99 ? -6.145 26.517 0.801 1.00 77.58 116 ASP B CA 1
ATOM 1637 C C . ASP B 1 99 ? -7.587 26.555 1.329 1.00 79.36 116 ASP B C 1
ATOM 1638 O O . ASP B 1 99 ? -8.073 25.563 1.872 1.00 76.98 116 ASP B O 1
ATOM 1643 N N . ALA B 1 100 ? -8.236 27.729 1.211 1.00 76.59 117 ALA B N 1
ATOM 1644 C CA . ALA B 1 100 ? -9.590 27.986 1.716 1.00 75.93 117 ALA B CA 1
ATOM 1645 C C . ALA B 1 100 ? -10.623 26.951 1.250 1.00 79.47 117 ALA B C 1
ATOM 1646 O O . ALA B 1 100 ? -11.529 26.635 2.020 1.00 78.13 117 ALA B O 1
ATOM 1648 N N . ASN B 1 101 ? -10.502 26.440 0.007 1.00 77.17 118 ASN B N 1
ATOM 1649 C CA . ASN B 1 101 ? -11.450 25.455 -0.536 1.00 77.97 118 ASN B CA 1
ATOM 1650 C C . ASN B 1 101 ? -11.456 24.183 0.326 1.00 77.45 118 ASN B C 1
ATOM 1651 O O . ASN B 1 101 ? -12.517 23.817 0.835 1.00 77.28 118 ASN B O 1
ATOM 1653 N N . PHE B 1 102 ? -10.291 23.534 0.523 1.00 69.92 119 PHE B N 1
ATOM 1654 C CA . PHE B 1 102 ? -10.226 22.332 1.359 1.00 66.10 119 PHE B CA 1
ATOM 1655 C C . PHE B 1 102 ? -10.462 22.674 2.841 1.00 66.01 119 PHE B C 1
ATOM 1656 O O . PHE B 1 102 ? -11.085 21.880 3.537 1.00 63.97 119 PHE B O 1
ATOM 1664 N N . LEU B 1 103 ? -10.003 23.849 3.322 1.00 62.21 120 LEU B N 1
ATOM 1665 C CA . LEU B 1 103 ? -10.186 24.214 4.727 1.00 59.58 120 LEU B CA 1
ATOM 1666 C C . LEU B 1 103 ? -11.672 24.421 5.073 1.00 64.14 120 LEU B C 1
ATOM 1667 O O . LEU B 1 103 ? -12.109 23.956 6.121 1.00 62.21 120 LEU B O 1
ATOM 1672 N N . SER B 1 104 ? -12.452 25.059 4.188 1.00 63.66 121 SER B N 1
ATOM 1673 C CA . SER B 1 104 ? -13.887 25.280 4.422 1.00 65.03 121 SER B CA 1
ATOM 1674 C C . SER B 1 104 ? -14.679 23.960 4.486 1.00 69.27 121 SER B C 1
ATOM 1675 O O . SER B 1 104 ? -15.608 23.856 5.290 1.00 68.99 121 SER B O 1
ATOM 1678 N N . LYS B 1 105 ? -14.298 22.952 3.664 1.00 66.20 122 LYS B N 1
ATOM 1679 C CA . LYS B 1 105 ? -14.967 21.641 3.631 1.00 66.23 122 LYS B CA 1
ATOM 1680 C C . LYS B 1 105 ? -14.475 20.670 4.728 1.00 66.27 122 LYS B C 1
ATOM 1681 O O . LYS B 1 105 ? -14.990 19.555 4.808 1.00 66.77 122 LYS B O 1
ATOM 1687 N N . SER B 1 106 ? -13.474 21.071 5.545 1.00 59.40 123 SER B N 1
ATOM 1688 C CA . SER B 1 106 ? -12.886 20.218 6.583 1.00 55.99 123 SER B CA 1
ATOM 1689 C C . SER B 1 106 ? -13.206 20.716 7.988 1.00 56.31 123 SER B C 1
ATOM 1690 O O . SER B 1 106 ? -13.553 21.874 8.157 1.00 55.67 123 SER B O 1
ATOM 1693 N N . ILE B 1 107 ? -13.039 19.842 8.997 1.00 51.21 124 ILE B N 1
ATOM 1694 C CA . ILE B 1 107 ? -13.236 20.182 10.406 1.00 49.46 124 ILE B CA 1
ATOM 1695 C C . ILE B 1 107 ? -11.964 19.846 11.167 1.00 51.53 124 ILE B C 1
ATOM 1696 O O . ILE B 1 107 ? -11.252 18.901 10.802 1.00 50.78 124 ILE B O 1
ATOM 1701 N N . LEU B 1 108 ? -11.691 20.605 12.238 1.00 46.07 125 LEU B N 1
ATOM 1702 C CA . LEU B 1 108 ? -10.524 20.361 13.083 1.00 43.39 125 LEU B CA 1
ATOM 1703 C C . LEU B 1 108 ? -10.735 19.044 13.811 1.00 45.88 125 LEU B C 1
ATOM 1704 O O . LEU B 1 108 ? -11.716 18.895 14.535 1.00 45.24 125 LEU B O 1
ATOM 1709 N N . GLU B 1 109 ? -9.855 18.072 13.567 1.00 43.27 126 GLU B N 1
ATOM 1710 C CA . GLU B 1 109 ? -9.986 16.732 14.120 1.00 43.40 126 GLU B CA 1
ATOM 1711 C C . GLU B 1 109 ? -9.173 16.533 15.377 1.00 46.59 126 GLU B C 1
ATOM 1712 O O . GLU B 1 109 ? -9.656 15.882 16.293 1.00 47.49 126 GLU B O 1
ATOM 1718 N N . GLY B 1 110 ? -7.918 16.955 15.373 1.00 41.79 127 GLY B N 1
ATOM 1719 C CA . GLY B 1 110 ? -7.055 16.696 16.515 1.00 41.41 127 GLY B CA 1
ATOM 1720 C C . GLY B 1 110 ? -5.721 17.407 16.500 1.00 45.00 127 GLY B C 1
ATOM 1721 O O . GLY B 1 110 ? -5.243 17.827 15.445 1.00 45.17 127 GLY B O 1
ATOM 1722 N N . ILE B 1 111 ? -5.139 17.568 17.695 1.00 40.48 128 ILE B N 1
ATOM 1723 C CA . ILE B 1 111 ? -3.807 18.133 17.925 1.00 40.43 128 ILE B CA 1
ATOM 1724 C C . ILE B 1 111 ? -3.171 17.195 18.952 1.00 44.99 128 ILE B C 1
ATOM 1725 O O . ILE B 1 111 ? -3.773 16.981 20.004 1.00 45.12 128 ILE B O 1
ATOM 1730 N N . VAL B 1 112 ? -2.054 16.526 18.621 1.00 41.11 129 VAL B N 1
ATOM 1731 C CA . VAL B 1 112 ? -1.416 15.601 19.560 1.00 40.40 129 VAL B CA 1
ATOM 1732 C C . VAL B 1 112 ? 0.065 15.831 19.604 1.00 40.86 129 VAL B C 1
ATOM 1733 O O . VAL B 1 112 ? 0.687 16.137 18.589 1.00 39.13 129 VAL B O 1
ATOM 1737 N N . TYR B 1 113 ? 0.632 15.615 20.788 1.00 36.29 130 TYR B N 1
ATOM 1738 C CA . TYR B 1 113 ? 2.070 15.708 21.017 1.00 36.63 130 TYR B CA 1
ATOM 1739 C C . TYR B 1 113 ? 2.757 14.697 20.104 1.00 41.71 130 TYR B C 1
ATOM 1740 O O . TYR B 1 113 ? 2.348 13.532 20.079 1.00 41.82 130 TYR B O 1
ATOM 1749 N N . ASP B 1 114 ? 3.759 15.139 19.334 1.00 39.05 131 ASP B N 1
ATOM 1750 C CA . ASP B 1 114 ? 4.468 14.269 18.409 1.00 40.37 131 ASP B CA 1
ATOM 1751 C C . ASP B 1 114 ? 5.885 14.022 18.897 1.00 44.13 131 ASP B C 1
ATOM 1752 O O . ASP B 1 114 ? 6.225 12.890 19.210 1.00 43.84 131 ASP B O 1
ATOM 1757 N N . LYS B 1 115 ? 6.712 15.062 18.961 1.00 41.47 132 LYS B N 1
ATOM 1758 C CA . LYS B 1 115 ? 8.107 14.918 19.371 1.00 43.27 132 LYS B CA 1
ATOM 1759 C C . LYS B 1 115 ? 8.707 16.258 19.758 1.00 47.79 132 LYS B C 1
ATOM 1760 O O . LYS B 1 115 ? 8.051 17.289 19.630 1.00 46.16 132 LYS B O 1
ATOM 1766 N N . THR B 1 116 ? 9.961 16.230 20.219 1.00 47.03 133 THR B N 1
ATOM 1767 C CA . THR B 1 116 ? 10.750 17.420 20.523 1.00 49.07 133 THR B CA 1
ATOM 1768 C C . THR B 1 116 ? 11.892 17.486 19.526 1.00 56.66 133 THR B C 1
ATOM 1769 O O . THR B 1 116 ? 12.484 16.451 19.212 1.00 56.56 133 THR B O 1
ATOM 1773 N N . THR B 1 117 ? 12.193 18.688 19.025 1.00 55.54 134 THR B N 1
ATOM 1774 C CA . THR B 1 117 ? 13.276 18.929 18.065 1.00 58.78 134 THR B CA 1
ATOM 1775 C C . THR B 1 117 ? 14.105 20.109 18.573 1.00 67.21 134 THR B C 1
ATOM 1776 O O . THR B 1 117 ? 13.649 20.801 19.484 1.00 66.46 134 THR B O 1
ATOM 1780 N N . PRO B 1 118 ? 15.277 20.421 17.980 1.00 67.98 135 PRO B N 1
ATOM 1781 C CA . PRO B 1 118 ? 16.035 21.605 18.438 1.00 70.41 135 PRO B CA 1
ATOM 1782 C C . PRO B 1 118 ? 15.236 22.909 18.306 1.00 74.54 135 PRO B C 1
ATOM 1783 O O . PRO B 1 118 ? 15.449 23.830 19.093 1.00 75.49 135 PRO B O 1
ATOM 1787 N N . GLN B 1 119 ? 14.301 22.976 17.329 1.00 69.85 136 GLN B N 1
ATOM 1788 C CA . GLN B 1 119 ? 13.434 24.140 17.131 1.00 68.77 136 GLN B CA 1
ATOM 1789 C C . GLN B 1 119 ? 12.487 24.286 18.318 1.00 69.00 136 GLN B C 1
ATOM 1790 O O . GLN B 1 119 ? 12.460 25.334 18.961 1.00 70.57 136 GLN B O 1
ATOM 1796 N N . GLY B 1 120 ? 11.758 23.226 18.619 1.00 60.86 137 GLY B N 1
ATOM 1797 C CA . GLY B 1 120 ? 10.819 23.225 19.731 1.00 57.84 137 GLY B CA 1
ATOM 1798 C C . GLY B 1 120 ? 10.026 21.943 19.879 1.00 57.36 137 GLY B C 1
ATOM 1799 O O . GLY B 1 120 ? 10.396 20.897 19.343 1.00 57.53 137 GLY B O 1
ATOM 1800 N N . ILE B 1 121 ? 8.916 22.041 20.611 1.00 49.68 138 ILE B N 1
ATOM 1801 C CA . ILE B 1 121 ? 7.992 20.944 20.878 1.00 46.21 138 ILE B CA 1
ATOM 1802 C C . ILE B 1 121 ? 7.062 20.858 19.684 1.00 46.68 138 ILE B C 1
ATOM 1803 O O . ILE B 1 121 ? 6.357 21.824 19.422 1.00 44.44 138 ILE B O 1
ATOM 1808 N N . VAL B 1 122 ? 7.043 19.723 18.973 1.00 42.97 139 VAL B N 1
ATOM 1809 C CA . VAL B 1 122 ? 6.227 19.556 17.773 1.00 41.80 139 VAL B CA 1
ATOM 1810 C C . VAL B 1 122 ? 4.960 18.766 18.077 1.00 43.78 139 VAL B C 1
ATOM 1811 O O . VAL B 1 122 ? 5.023 17.700 18.699 1.00 44.17 139 VAL B O 1
ATOM 1815 N N . TYR B 1 123 ? 3.820 19.275 17.592 1.00 37.39 140 TYR B N 1
ATOM 1816 C CA . TYR B 1 123 ? 2.511 18.637 17.700 1.00 35.49 140 TYR B CA 1
ATOM 1817 C C . TYR B 1 123 ? 2.027 18.265 16.331 1.00 41.12 140 TYR B C 1
ATOM 1818 O O . TYR B 1 123 ? 2.177 19.054 15.410 1.00 41.55 140 TYR B O 1
ATOM 1827 N N . ALA B 1 124 ? 1.439 17.078 16.184 1.00 38.99 141 ALA B N 1
ATOM 1828 C CA . ALA B 1 124 ? 0.834 16.671 14.928 1.00 39.12 141 ALA B CA 1
ATOM 1829 C C . ALA B 1 124 ? -0.579 17.184 14.979 1.00 44.30 141 ALA B C 1
ATOM 1830 O O . ALA B 1 124 ? -1.221 17.066 16.020 1.00 43.18 141 ALA B O 1
ATOM 1832 N N . ALA B 1 125 ? -1.032 17.850 13.930 1.00 42.29 142 ALA B N 1
ATOM 1833 C CA . ALA B 1 125 ? -2.384 18.387 13.883 1.00 42.44 142 ALA B CA 1
ATOM 1834 C C . ALA B 1 125 ? -3.048 17.895 12.627 1.00 48.46 142 ALA B C 1
ATOM 1835 O O . ALA B 1 125 ? -2.356 17.615 11.642 1.00 49.39 142 ALA B O 1
ATOM 1837 N N . SER B 1 126 ? -4.377 17.762 12.654 1.00 44.51 143 SER B N 1
ATOM 1838 C CA . SER B 1 126 ? -5.100 17.300 11.488 1.00 45.39 143 SER B CA 1
ATOM 1839 C C . SER B 1 126 ? -6.481 17.917 11.374 1.00 50.04 143 SER B C 1
ATOM 1840 O O . SER B 1 126 ? -7.171 18.137 12.375 1.00 48.08 143 SER B O 1
ATOM 1843 N N . VAL B 1 127 ? -6.869 18.171 10.130 1.00 48.76 144 VAL B N 1
ATOM 1844 C CA . VAL B 1 127 ? -8.193 18.627 9.756 1.00 50.36 144 VAL B CA 1
ATOM 1845 C C . VAL B 1 127 ? -8.713 17.497 8.888 1.00 57.48 144 VAL B C 1
ATOM 1846 O O . VAL B 1 127 ? -7.932 16.936 8.114 1.00 56.38 144 VAL B O 1
ATOM 1850 N N . CYS B 1 128 ? -9.970 17.087 9.074 1.00 57.36 145 CYS B N 1
ATOM 1851 C CA . CYS B 1 128 ? -10.495 15.937 8.353 1.00 60.06 145 CYS B CA 1
ATOM 1852 C C . CYS B 1 128 ? -11.767 16.270 7.589 1.00 68.06 145 CYS B C 1
ATOM 1853 O O . CYS B 1 128 ? -12.518 17.168 7.963 1.00 67.14 145 CYS B O 1
ATOM 1856 N N . TYR B 1 129 ? -12.007 15.490 6.529 1.00 69.33 146 TYR B N 1
ATOM 1857 C CA . TYR B 1 129 ? -13.196 15.580 5.686 1.00 73.28 146 TYR B CA 1
ATOM 1858 C C . TYR B 1 129 ? -14.315 14.883 6.464 1.00 79.38 146 TYR B C 1
ATOM 1859 O O . TYR B 1 129 ? -14.157 13.695 6.751 1.00 79.36 146 TYR B O 1
ATOM 1868 N N . PRO B 1 130 ? -15.415 15.556 6.870 1.00 77.83 147 PRO B N 1
ATOM 1869 C CA . PRO B 1 130 ? -16.462 14.846 7.636 1.00 79.11 147 PRO B CA 1
ATOM 1870 C C . PRO B 1 130 ? -17.089 13.656 6.887 1.00 86.38 147 PRO B C 1
ATOM 1871 O O . PRO B 1 130 ? -17.114 13.636 5.655 1.00 87.39 147 PRO B O 1
ATOM 1875 N N . GLN B 1 131 ? -17.586 12.660 7.659 1.00 84.78 148 GLN B N 1
ATOM 1876 C CA . GLN B 1 131 ? -18.195 11.393 7.195 1.00 87.96 148 GLN B CA 1
ATOM 1877 C C . GLN B 1 131 ? -17.177 10.464 6.472 1.00 91.97 148 GLN B C 1
ATOM 1878 O O . GLN B 1 131 ? -17.595 9.534 5.776 1.00 95.03 148 GLN B O 1
ATOM 1880 N N . THR B 1 132 ? -15.858 10.687 6.662 1.00 84.86 149 THR B N 1
ATOM 1881 C CA . THR B 1 132 ? -14.795 9.867 6.062 1.00 84.06 149 THR B CA 1
ATOM 1882 C C . THR B 1 132 ? -13.614 9.767 7.021 1.00 83.39 149 THR B C 1
ATOM 1883 O O . THR B 1 132 ? -13.549 10.515 7.999 1.00 81.16 149 THR B O 1
ATOM 1887 N N . ASP B 1 133 ? -12.648 8.893 6.698 1.00 78.62 150 ASP B N 1
ATOM 1888 C CA . ASP B 1 133 ? -11.413 8.731 7.478 1.00 75.35 150 ASP B CA 1
ATOM 1889 C C . ASP B 1 133 ? -10.263 9.545 6.825 1.00 74.22 150 ASP B C 1
ATOM 1890 O O . ASP B 1 133 ? -9.103 9.349 7.183 1.00 72.61 150 ASP B O 1
ATOM 1895 N N . LEU B 1 134 ? -10.602 10.498 5.912 1.00 67.78 151 LEU B N 1
ATOM 1896 C CA . LEU B 1 134 ? -9.638 11.320 5.181 1.00 64.89 151 LEU B CA 1
ATOM 1897 C C . LEU B 1 134 ? -9.224 12.559 5.960 1.00 62.46 151 LEU B C 1
ATOM 1898 O O . LEU B 1 134 ? -10.084 13.304 6.430 1.00 61.65 151 LEU B O 1
ATOM 1903 N N . TYR B 1 135 ? -7.912 12.816 6.041 1.00 54.59 152 TYR B N 1
ATOM 1904 C CA . TYR B 1 135 ? -7.389 13.969 6.756 1.00 50.91 152 TYR B CA 1
ATOM 1905 C C . TYR B 1 135 ? -6.115 14.509 6.128 1.00 52.77 152 TYR B C 1
ATOM 1906 O O . TYR B 1 135 ? -5.392 13.799 5.435 1.00 53.50 152 TYR B O 1
ATOM 1923 N N . PRO B 1 137 ? -2.429 16.107 7.135 1.00 49.46 154 PRO B N 1
ATOM 1924 C CA . PRO B 1 137 ? -1.491 16.293 8.250 1.00 48.16 154 PRO B CA 1
ATOM 1925 C C . PRO B 1 137 ? -0.906 17.704 8.281 1.00 52.98 154 PRO B C 1
ATOM 1926 O O . PRO B 1 137 ? -0.533 18.248 7.238 1.00 53.90 154 PRO B O 1
ATOM 1930 N N . LEU B 1 138 ? -0.863 18.302 9.488 1.00 48.32 155 LEU B N 1
ATOM 1931 C CA . LEU B 1 138 ? -0.335 19.644 9.750 1.00 48.95 155 LEU B CA 1
ATOM 1932 C C . LEU B 1 138 ? 0.559 19.581 10.990 1.00 51.22 155 LEU B C 1
ATOM 1933 O O . LEU B 1 138 ? 0.544 18.564 11.685 1.00 49.27 155 LEU B O 1
ATOM 1938 N N . SER B 1 139 ? 1.310 20.643 11.303 1.00 48.68 156 SER B N 1
ATOM 1939 C CA . SER B 1 139 ? 2.131 20.609 12.517 1.00 48.26 156 SER B CA 1
ATOM 1940 C C . SER B 1 139 ? 2.218 21.963 13.202 1.00 50.81 156 SER B C 1
ATOM 1941 O O . SER B 1 139 ? 2.193 23.000 12.542 1.00 50.75 156 SER B O 1
ATOM 1944 N N . ILE B 1 140 ? 2.282 21.931 14.548 1.00 45.35 157 ILE B N 1
ATOM 194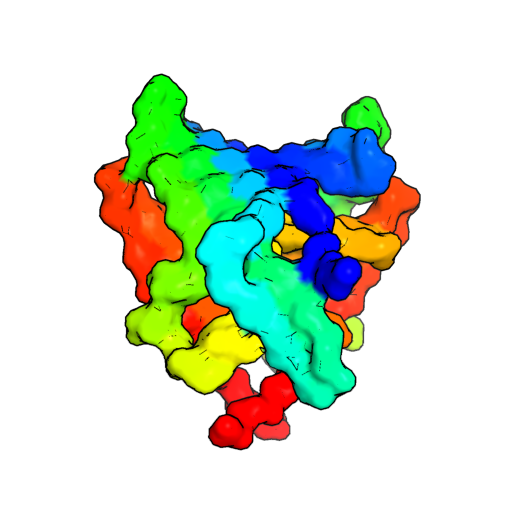5 C CA . ILE B 1 140 ? 2.412 23.105 15.420 1.00 44.03 157 ILE B CA 1
ATOM 1946 C C . ILE B 1 140 ? 3.716 22.945 16.154 1.00 47.14 157 ILE B C 1
ATOM 1947 O O . ILE B 1 140 ? 3.896 21.912 16.802 1.00 46.65 157 ILE B O 1
ATOM 1952 N N . THR B 1 141 ? 4.626 23.926 16.074 1.00 43.42 158 THR B N 1
ATOM 1953 C CA . THR B 1 141 ? 5.901 23.870 16.793 1.00 43.87 158 THR B CA 1
ATOM 1954 C C . THR B 1 141 ? 5.881 24.960 17.852 1.00 47.67 158 THR B C 1
ATOM 1955 O O . THR B 1 141 ? 5.620 26.110 17.516 1.00 48.44 158 THR B O 1
ATOM 1959 N N . ILE B 1 142 ? 6.122 24.607 19.126 1.00 43.26 159 ILE B N 1
ATOM 1960 C CA . ILE B 1 142 ? 6.124 25.570 20.228 1.00 43.82 159 ILE B CA 1
ATOM 1961 C C . ILE B 1 142 ? 7.512 25.582 20.854 1.00 48.10 159 ILE B C 1
ATOM 1962 O O . ILE B 1 142 ? 8.016 24.523 21.232 1.00 45.85 159 ILE B O 1
ATOM 1967 N N . THR B 1 143 ? 8.132 26.775 20.979 1.00 46.49 160 THR B N 1
ATOM 1968 C CA . THR B 1 143 ? 9.464 26.881 21.578 1.00 49.16 160 THR B CA 1
ATOM 1969 C C . THR B 1 143 ? 9.340 26.869 23.093 1.00 54.27 160 THR B C 1
ATOM 1970 O O . THR B 1 143 ? 8.235 26.981 23.615 1.00 51.76 160 THR B O 1
ATOM 1974 N N . ALA B 1 144 ? 10.471 26.764 23.800 1.00 54.81 161 ALA B N 1
ATOM 1975 C CA . ALA B 1 144 ? 10.472 26.757 25.264 1.00 56.52 161 ALA B CA 1
ATOM 1976 C C . ALA B 1 144 ? 9.935 28.079 25.847 1.00 62.77 161 ALA B C 1
ATOM 1977 O O . ALA B 1 144 ? 9.308 28.052 26.909 1.00 62.51 161 ALA B O 1
ATOM 1979 N N . ASP B 1 145 ? 10.130 29.218 25.132 1.00 60.74 162 ASP B N 1
ATOM 1980 C CA . ASP B 1 145 ? 9.612 30.519 25.575 1.00 61.72 162 ASP B CA 1
ATOM 1981 C C . ASP B 1 145 ? 8.201 30.826 24.970 1.00 62.71 162 ASP B C 1
ATOM 1982 O O . ASP B 1 145 ? 7.785 31.978 24.970 1.00 63.90 162 ASP B O 1
ATOM 1987 N N . GLY B 1 146 ? 7.473 29.805 24.515 1.00 55.59 163 GLY B N 1
ATOM 1988 C CA . GLY B 1 146 ? 6.112 29.964 24.016 1.00 52.85 163 GLY B CA 1
ATOM 1989 C C . GLY B 1 146 ? 5.908 30.505 22.615 1.00 55.21 163 GLY B C 1
ATOM 1990 O O . GLY B 1 146 ? 4.756 30.752 22.251 1.00 53.62 163 GLY B O 1
ATOM 1991 N N . LYS B 1 147 ? 6.976 30.697 21.802 1.00 52.74 164 LYS B N 1
ATOM 1992 C CA . LYS B 1 147 ? 6.794 31.181 20.424 1.00 52.66 164 LYS B CA 1
ATOM 1993 C C . LYS B 1 147 ? 6.262 30.024 19.592 1.00 54.52 164 LYS B C 1
ATOM 1994 O O . LYS B 1 147 ? 6.878 28.962 19.557 1.00 54.28 164 LYS B O 1
ATOM 2008 N N . SER B 1 149 ? 4.643 28.332 15.931 1.00 50.89 166 SER B N 1
ATOM 2009 C CA . SER B 1 149 ? 4.642 28.397 14.464 1.00 52.47 166 SER B CA 1
ATOM 2010 C C . SER B 1 149 ? 3.840 27.227 13.886 1.00 55.73 166 SER B C 1
ATOM 2011 O O . SER B 1 149 ? 3.770 26.167 14.505 1.00 53.20 166 SER B O 1
ATOM 2014 N N . ILE B 1 150 ? 3.208 27.445 12.719 1.00 54.11 167 ILE B N 1
ATOM 2015 C CA . ILE B 1 150 ? 2.379 26.461 12.018 1.00 53.49 167 ILE B CA 1
ATOM 2016 C C . ILE B 1 150 ? 3.053 26.067 10.716 1.00 61.58 167 ILE B C 1
ATOM 2017 O O . ILE B 1 150 ? 3.533 26.946 10.004 1.00 63.91 167 ILE B O 1
ATOM 2022 N N . GLN B 1 151 ? 3.079 24.762 10.390 1.00 58.61 168 GLN B N 1
ATOM 2023 C CA . GLN B 1 151 ? 3.629 24.264 9.122 1.00 60.06 168 GLN B CA 1
ATOM 2024 C C . GLN B 1 151 ? 2.725 23.175 8.572 1.00 62.83 168 GLN B C 1
ATOM 2025 O O . GLN B 1 151 ? 2.262 22.331 9.339 1.00 61.05 168 GLN B O 1
ATOM 2031 N N . LYS B 1 152 ? 2.476 23.180 7.255 1.00 60.40 169 LYS B N 1
ATOM 2032 C CA . LYS B 1 152 ? 1.713 22.109 6.601 1.00 58.94 169 LYS B CA 1
ATOM 2033 C C . LYS B 1 152 ? 2.712 21.019 6.266 1.00 59.64 169 LYS B C 1
ATOM 2034 O O . LYS B 1 152 ? 3.841 21.326 5.885 1.00 60.78 169 LYS B O 1
ATOM 2040 N N . VAL B 1 153 ? 2.326 19.758 6.435 1.00 53.10 170 VAL B N 1
ATOM 2041 C CA . VAL B 1 153 ? 3.204 18.641 6.112 1.00 52.12 170 VAL B CA 1
ATOM 2042 C C . VAL B 1 153 ? 3.099 18.420 4.599 1.00 55.39 170 VAL B C 1
ATOM 2043 O O . VAL B 1 153 ? 1.985 18.286 4.084 1.00 55.10 170 VAL B O 1
ATOM 2047 N N . ASP B 1 154 ? 4.239 18.436 3.884 1.00 51.33 171 ASP B N 1
ATOM 2048 C CA . ASP B 1 154 ? 4.252 18.234 2.433 1.00 52.59 171 ASP B CA 1
ATOM 2049 C C . ASP B 1 154 ? 4.275 16.747 2.138 1.00 56.00 171 ASP B C 1
ATOM 2050 O O . ASP B 1 154 ? 5.180 16.049 2.600 1.00 56.84 171 ASP B O 1
ATOM 2055 N N . ILE B 1 155 ? 3.301 16.257 1.364 1.00 50.40 172 ILE B N 1
ATOM 2056 C CA . ILE B 1 155 ? 3.216 14.844 1.032 1.00 50.30 172 ILE B CA 1
ATOM 2057 C C . ILE B 1 155 ? 3.798 14.659 -0.350 1.00 53.50 172 ILE B C 1
ATOM 2058 O O . ILE B 1 155 ? 3.344 15.315 -1.279 1.00 54.91 172 ILE B O 1
ATOM 2063 N N . LEU B 1 156 ? 4.788 13.761 -0.497 1.00 48.08 173 LEU B N 1
ATOM 2064 C CA . LEU B 1 156 ? 5.404 13.496 -1.791 1.00 51.01 173 LEU B CA 1
ATOM 2065 C C . LEU B 1 156 ? 4.981 12.117 -2.218 1.00 56.05 173 LEU B C 1
ATOM 2066 O O . LEU B 1 156 ? 4.728 11.273 -1.366 1.00 53.36 173 LEU B O 1
ATOM 2071 N N . GLU B 1 157 ? 4.895 11.886 -3.522 1.00 56.85 174 GLU B N 1
ATOM 2072 C CA . GLU B 1 157 ? 4.484 10.605 -4.082 1.00 59.13 174 GLU B CA 1
ATOM 2073 C C . GLU B 1 157 ? 5.646 9.902 -4.723 1.00 69.90 174 GLU B C 1
ATOM 2074 O O . GLU B 1 157 ? 6.452 10.560 -5.373 1.00 71.64 174 GLU B O 1
ATOM 2080 N N . GLU B 1 158 ? 5.694 8.555 -4.606 1.00 70.36 175 GLU B N 1
ATOM 2081 C CA . GLU B 1 158 ? 6.727 7.724 -5.223 1.00 75.88 175 GLU B CA 1
ATOM 2082 C C . GLU B 1 158 ? 6.070 6.758 -6.215 1.00 86.13 175 GLU B C 1
ATOM 2083 O O . GLU B 1 158 ? 5.036 6.166 -5.901 1.00 84.42 175 GLU B O 1
ATOM 2089 N N . ASP B 1 159 ? 6.665 6.609 -7.414 1.00 89.86 176 ASP B N 1
ATOM 2090 C CA . ASP B 1 159 ? 6.130 5.749 -8.479 1.00 94.36 176 ASP B CA 1
ATOM 2091 C C . ASP B 1 159 ? 6.598 4.281 -8.351 1.00 101.95 176 ASP B C 1
ATOM 2092 O O . ASP B 1 159 ? 5.823 3.380 -8.682 1.00 103.31 176 ASP B O 1
ATOM 2094 N N . TYR B 1 160 ? 7.860 4.037 -7.922 1.00 99.27 177 TYR B N 1
ATOM 2095 C CA . TYR B 1 160 ? 8.398 2.675 -7.774 1.00 128.85 177 TYR B CA 1
ATOM 2096 C C . TYR B 1 160 ? 9.492 2.623 -6.703 1.00 151.93 177 TYR B C 1
ATOM 2097 O O . TYR B 1 160 ? 10.404 3.448 -6.701 1.00 112.94 177 TYR B O 1
#

B-factor: mean 61.56, std 19.21, range [29.51, 155.64]

Secondary structure (DSSP, 8-state):
-EE----EEEEEEEETTEEEEEEEEEEE-TTSPPEE-SS--EE--EEEEEEEEETTEEEEEEEE-GGGGTTTS-HHHHHT-EEEEEEEEEE-SS-EEEEEEEE-TTSS---EEEEE-TT---EEEPP------/--B----EEEEEEEETTEEEEEEEEEEE-TTSPPEE-SS--EE--EEEEEEEEETTEEEEEEEE-GGGGTTTS-HHHHHT-EEEEEEEEEE-SS-EEEEEEEE-TTSS---EEEEE-TT---EEEPPP-----

CATH classification: 2.40.128.510

Radius of gyration: 19.0 Å; Cα contacts (8 Å, |Δi|>4): 577; chains: 2; bounding box: 62×38×46 Å

Nearest PDB structures (foldseek):
  4id2-assembly1_A  TM=1.008E+00  e=3.273E-23  Bacteroides ovatus ATCC 8483
  3kkg-assembly1_A-2  TM=2.888E-01  e=5.002E+00  Jannaschia sp. CCS1
  4id2-assembly1_A  TM=9.871E-01  e=1.680E-21  Bacteroides ovatus ATCC 8483
  3kkg-assembly1_A-2  TM=2.864E-01  e=4.706E+00  Jannaschia sp. CCS1
  2gey-assembly3_C-2  TM=3.478E-01  e=7.919E+00  Streptomyces galilaeus